Protein AF-0000000077368494 (afdb_homodimer)

Nearest PDB structures (foldseek):
  5ly0-assembly1_B  TM=9.159E-01  e=4.502E-10  Triticum turgidum
  5ly0-assembly1_B  TM=9.160E-01  e=2.252E-10  Triticum turgidum

Secondary structure (DSSP, 8-state):
----------------------------------S---S-TTTTHHHHSS--TT-TTTTTS-TT-HHHHHHHHHHH-HHHHHHHHHTS-HHHHHHHHHHHHHHHHHHHH-TTTHHHHHHHHHHHHHHHHHHHHHHHHHHHHHHHHHHHHHHHHHHHHHHHHHHHTT-/----------------------------------S---SSTTTTHHHHSS--TT-TTTTTS-TT-HHHHHHHHHHH-HHHHHHHHHTS-HHHHHHHHHHHHHHHHHHHH-TTTHHHHHHHHHHHHHHHHHHHHHHHHHHHHHHHHHHHHHHHHHHHHHHHHHHHTT-

InterPro domains:
  IPR004883 Lateral organ boundaries, LOB [PF03195] (40-137)
  IPR004883 Lateral organ boundaries, LOB [PS50891] (39-140)

Sequence (334 aa):
MEYADIDKTTRPLAVSCIPFSSSSPSSSMFSPPSTAFQGPCAACRFLRRRCNESCILAPYFPPNEPLKFINAHKVFGASNIVKALQELPQPKRVDAVSSMVYEANARIRDPVYGCAGTISQLHKQVNDLKAELAMAQAELFIMQCQQQQQNANASFFLDRYLVSDYCMEYADIDKTTRPLAVSCIPFSSSSPSSSMFSPPSTAFQGPCAACRFLRRRCNESCILAPYFPPNEPLKFINAHKVFGASNIVKALQELPQPKRVDAVSSMVYEANARIRDPVYGCAGTISQLHKQVNDLKAELAMAQAELFIMQCQQQQQNANASFFLDRYLVSDYC

Structure (mmCIF, N/CA/C/O backbone):
data_AF-0000000077368494-model_v1
#
loop_
_entity.id
_entity.type
_entity.pdbx_description
1 polymer 'Uncharacterized protein'
#
loop_
_atom_site.group_PDB
_atom_site.id
_atom_site.type_symbol
_atom_site.label_atom_id
_atom_site.label_alt_id
_atom_site.label_comp_id
_atom_site.label_asym_id
_atom_site.label_entity_id
_atom_site.label_seq_id
_atom_site.pdbx_PDB_ins_code
_atom_site.Cartn_x
_atom_site.Cartn_y
_atom_site.Cartn_z
_atom_site.occupancy
_atom_site.B_iso_or_equiv
_atom_site.auth_seq_id
_atom_site.auth_comp_id
_atom_site.auth_asym_id
_atom_site.auth_atom_id
_atom_site.pdbx_PDB_model_num
ATOM 1 N N . MET A 1 1 ? 1.99 -5.801 -33.781 1 22.28 1 MET A N 1
ATOM 2 C CA . MET A 1 1 ? 0.981 -5.09 -33 1 22.28 1 MET A CA 1
ATOM 3 C C . MET A 1 1 ? 0.731 -3.701 -33.562 1 22.28 1 MET A C 1
ATOM 5 O O . MET A 1 1 ? 1.463 -2.758 -33.25 1 22.28 1 MET A O 1
ATOM 9 N N . GLU A 1 2 ? 0.273 -3.645 -34.781 1 23.67 2 GLU A N 1
ATOM 10 C CA . GLU A 1 2 ? 0.07 -2.555 -35.719 1 23.67 2 GLU A CA 1
ATOM 11 C C . GLU A 1 2 ? -1.031 -1.609 -35.25 1 23.67 2 GLU A C 1
ATOM 13 O O . GLU A 1 2 ? -2.17 -2.033 -35.031 1 23.67 2 GLU A O 1
ATOM 18 N N . TYR A 1 3 ? -0.579 -0.572 -34.375 1 23.59 3 TYR A N 1
ATOM 19 C CA . TYR A 1 3 ? -1.13 0.636 -33.75 1 23.59 3 TYR A CA 1
ATOM 20 C C . TYR A 1 3 ? -1.821 1.502 -34.812 1 23.59 3 TYR A C 1
ATOM 22 O O . TYR A 1 3 ? -1.179 1.998 -35.75 1 23.59 3 TYR A O 1
ATOM 30 N N . ALA A 1 4 ? -3.027 0.999 -35.125 1 23.73 4 ALA A N 1
ATOM 31 C CA . ALA A 1 4 ? -3.877 1.672 -36.094 1 23.73 4 ALA A CA 1
ATOM 32 C C . ALA A 1 4 ? -3.896 3.18 -35.875 1 23.73 4 ALA A C 1
ATOM 34 O O . ALA A 1 4 ? -3.705 3.641 -34.719 1 23.73 4 ALA A O 1
ATOM 35 N N . ASP A 1 5 ? -3.896 4.121 -36.781 1 23.59 5 ASP A N 1
ATOM 36 C CA . ASP A 1 5 ? -3.746 5.5 -37.25 1 23.59 5 ASP A CA 1
ATOM 37 C C . ASP A 1 5 ? -4.988 6.324 -36.906 1 23.59 5 ASP A C 1
ATOM 39 O O . ASP A 1 5 ? -6 6.246 -37.625 1 23.59 5 ASP A O 1
ATOM 43 N N . ILE A 1 6 ? -5.523 6.289 -35.562 1 26.27 6 ILE A N 1
ATOM 44 C CA . ILE A 1 6 ? -6.781 6.965 -35.281 1 26.27 6 ILE A CA 1
ATOM 45 C C . ILE A 1 6 ? -6.727 8.406 -35.781 1 26.27 6 ILE A C 1
ATOM 47 O O . ILE A 1 6 ? -5.805 9.148 -35.438 1 26.27 6 ILE A O 1
ATOM 51 N N . ASP A 1 7 ? -7.312 8.656 -36.844 1 22.89 7 ASP A N 1
ATOM 52 C CA . ASP A 1 7 ? -7.449 9.867 -37.625 1 22.89 7 ASP A CA 1
ATOM 53 C C . ASP A 1 7 ? -7.926 11.039 -36.781 1 22.89 7 ASP A C 1
ATOM 55 O O . ASP A 1 7 ? -8.805 10.875 -35.938 1 22.89 7 ASP A O 1
ATOM 59 N N . LYS A 1 8 ? -7.223 12.156 -36.719 1 25.45 8 LYS A N 1
ATOM 60 C CA . LYS A 1 8 ? -6.945 13.43 -36.062 1 25.45 8 LYS A CA 1
ATOM 61 C C . LYS A 1 8 ? -8.109 14.398 -36.219 1 25.45 8 LYS A C 1
ATOM 63 O O . LYS A 1 8 ? -7.996 15.578 -35.875 1 25.45 8 LYS A O 1
ATOM 68 N N . THR A 1 9 ? -9.148 14.062 -37 1 26.62 9 THR A N 1
ATOM 69 C CA . THR A 1 9 ? -9.57 15.32 -37.625 1 26.62 9 THR A CA 1
ATOM 70 C C . THR A 1 9 ? -10.352 16.172 -36.625 1 26.62 9 THR A C 1
ATOM 72 O O . THR A 1 9 ? -11 17.156 -37 1 26.62 9 THR A O 1
ATOM 75 N N . THR A 1 10 ? -10.305 15.969 -35.312 1 23.81 10 THR A N 1
ATOM 76 C CA . THR A 1 10 ? -11.414 16.5 -34.531 1 23.81 10 THR A CA 1
ATOM 77 C C . THR A 1 10 ? -11.43 18.031 -34.562 1 23.81 10 THR A C 1
ATOM 79 O O . THR A 1 10 ? -10.406 18.672 -34.344 1 23.81 10 THR A O 1
ATOM 82 N N . ARG A 1 11 ? -12.5 18.641 -35.219 1 26.64 11 ARG A N 1
ATOM 83 C CA . ARG A 1 11 ? -12.891 20.016 -35.5 1 26.64 11 ARG A CA 1
ATOM 84 C C . ARG A 1 11 ? -12.789 20.891 -34.25 1 26.64 11 ARG A C 1
ATOM 86 O O . ARG A 1 11 ? -13.086 20.438 -33.156 1 26.64 11 ARG A O 1
ATOM 93 N N . PRO A 1 12 ? -12.195 22.094 -34.312 1 27.81 12 PRO A N 1
ATOM 94 C CA . PRO A 1 12 ? -11.742 23.109 -33.344 1 27.81 12 PRO A CA 1
ATOM 95 C C . PRO A 1 12 ? -12.898 23.828 -32.656 1 27.81 12 PRO A C 1
ATOM 97 O O . PRO A 1 12 ? -13.703 24.484 -33.312 1 27.81 12 PRO A O 1
ATOM 100 N N . LEU A 1 13 ? -13.734 23.094 -31.844 1 24.06 13 LEU A N 1
ATOM 101 C CA . LEU A 1 13 ? -14.914 23.75 -31.297 1 24.06 13 LEU A CA 1
ATOM 102 C C . LEU A 1 13 ? -14.531 25.062 -30.609 1 24.06 13 LEU A C 1
ATOM 104 O O . LEU A 1 13 ? -13.633 25.078 -29.766 1 24.06 13 LEU A O 1
ATOM 108 N N . ALA A 1 14 ? -14.734 26.141 -31.234 1 26.67 14 ALA A N 1
ATOM 109 C CA . ALA A 1 14 ? -14.5 27.547 -30.906 1 26.67 14 ALA A CA 1
ATOM 110 C C . ALA A 1 14 ? -15.188 27.922 -29.594 1 26.67 14 ALA A C 1
ATOM 112 O O . ALA A 1 14 ? -16.422 28 -29.531 1 26.67 14 ALA A O 1
ATOM 113 N N . VAL A 1 15 ? -14.938 27.234 -28.516 1 24.81 15 VAL A N 1
ATOM 114 C CA . VAL A 1 15 ? -15.719 27.578 -27.328 1 24.81 15 VAL A CA 1
ATOM 115 C C . VAL A 1 15 ? -15.5 29.047 -26.969 1 24.81 15 VAL A C 1
ATOM 117 O O . VAL A 1 15 ? -14.367 29.484 -26.781 1 24.81 15 VAL A O 1
ATOM 120 N N . SER A 1 16 ? -16.344 29.844 -27.516 1 23.77 16 SER A N 1
ATOM 121 C CA . SER A 1 16 ? -16.391 31.281 -27.25 1 23.77 16 SER A CA 1
ATOM 122 C C . SER A 1 16 ? -16.344 31.547 -25.75 1 23.77 16 SER A C 1
ATOM 124 O O . SER A 1 16 ? -17.172 31.047 -24.984 1 23.77 16 SER A O 1
ATOM 126 N N . CYS A 1 17 ? -15.172 31.609 -25.234 1 23.41 17 CYS A N 1
ATOM 127 C CA . CYS A 1 17 ? -14.867 31.844 -23.828 1 23.41 17 CYS A CA 1
ATOM 128 C C . CYS A 1 17 ? -15.484 33.156 -23.344 1 23.41 17 CYS A C 1
ATOM 130 O O . CYS A 1 17 ? -15.172 34.219 -23.875 1 23.41 17 CYS A O 1
ATOM 132 N N . ILE A 1 18 ? -16.797 33.062 -23.016 1 23.81 18 ILE A N 1
ATOM 133 C CA . ILE A 1 18 ? -17.547 34.219 -22.531 1 23.81 18 ILE A CA 1
ATOM 134 C C . ILE A 1 18 ? -16.75 34.938 -21.453 1 23.81 18 ILE A C 1
ATOM 136 O O . ILE A 1 18 ? -16.109 34.312 -20.609 1 23.81 18 ILE A O 1
ATOM 140 N N . PRO A 1 19 ? -16.484 36.188 -21.609 1 25.58 19 PRO A N 1
ATOM 141 C CA . PRO A 1 19 ? -15.695 37.062 -20.734 1 25.58 19 PRO A CA 1
ATOM 142 C C . PRO A 1 19 ? -16.234 37.125 -19.312 1 25.58 19 PRO A C 1
ATOM 144 O O . PRO A 1 19 ? -17.391 37.469 -19.094 1 25.58 19 PRO A O 1
ATOM 147 N N . PHE A 1 20 ? -16.016 36.125 -18.484 1 22.09 20 PHE A N 1
ATOM 148 C CA . PHE A 1 20 ? -16.578 36.156 -17.141 1 22.09 20 PHE A CA 1
ATOM 149 C C . PHE A 1 20 ? -16.109 37.406 -16.406 1 22.09 20 PHE A C 1
ATOM 151 O O . PHE A 1 20 ? -14.906 37.688 -16.328 1 22.09 20 PHE A O 1
ATOM 158 N N . SER A 1 21 ? -16.828 38.469 -16.562 1 22.94 21 SER A N 1
ATOM 159 C CA . SER A 1 21 ? -16.672 39.719 -15.805 1 22.94 21 SER A CA 1
ATOM 160 C C . SER A 1 21 ? -16.422 39.406 -14.328 1 22.94 21 SER A C 1
ATOM 162 O O . SER A 1 21 ? -17.125 38.594 -13.727 1 22.94 21 SER A O 1
ATOM 164 N N . SER A 1 22 ? -15.188 39.656 -13.906 1 24.14 22 SER A N 1
ATOM 165 C CA . SER A 1 22 ? -14.469 39.469 -12.648 1 24.14 22 SER A CA 1
ATOM 166 C C . SER A 1 22 ? -15.117 40.281 -11.523 1 24.14 22 SER A C 1
ATOM 168 O O . SER A 1 22 ? -14.844 41.469 -11.375 1 24.14 22 SER A O 1
ATOM 170 N N . SER A 1 23 ? -16.438 40.188 -11.367 1 23.98 23 SER A N 1
ATOM 171 C CA . SER A 1 23 ? -16.875 41.125 -10.328 1 23.98 23 SER A CA 1
ATOM 172 C C . SER A 1 23 ? -16.125 40.875 -9.016 1 23.98 23 SER A C 1
ATOM 174 O O . SER A 1 23 ? -15.578 39.781 -8.805 1 23.98 23 SER A O 1
ATOM 176 N N . SER A 1 24 ? -16 41.969 -8.117 1 26.44 24 SER A N 1
ATOM 177 C CA . SER A 1 24 ? -15.312 42.469 -6.934 1 26.44 24 SER A CA 1
ATOM 178 C C . SER A 1 24 ? -15.641 41.656 -5.703 1 26.44 24 SER A C 1
ATOM 180 O O . SER A 1 24 ? -16.781 41.594 -5.258 1 26.44 24 SER A O 1
ATOM 182 N N . PRO A 1 25 ? -15.18 40.406 -5.598 1 25.67 25 PRO A N 1
ATOM 183 C CA . PRO A 1 25 ? -15.758 39.75 -4.414 1 25.67 25 PRO A CA 1
ATOM 184 C C . PRO A 1 25 ? -15.484 40.531 -3.129 1 25.67 25 PRO A C 1
ATOM 186 O O . PRO A 1 25 ? -14.398 41.094 -2.949 1 25.67 25 PRO A O 1
ATOM 189 N N . SER A 1 26 ? -16.438 41.188 -2.484 1 25.2 26 SER A N 1
ATOM 190 C CA . SER A 1 26 ? -16.531 41.938 -1.233 1 25.2 26 SER A CA 1
ATOM 191 C C . SER A 1 26 ? -15.859 41.188 -0.089 1 25.2 26 SER A C 1
ATOM 193 O O . SER A 1 26 ? -15.781 39.938 -0.104 1 25.2 26 SER A O 1
ATOM 195 N N . SER A 1 27 ? -15.109 41.938 0.857 1 26.16 27 SER A N 1
ATOM 196 C CA . SER A 1 27 ? -14.227 41.875 2.016 1 26.16 27 SER A CA 1
ATOM 197 C C . SER A 1 27 ? -14.891 41.156 3.188 1 26.16 27 SER A C 1
ATOM 199 O O . SER A 1 27 ? -14.789 41.594 4.332 1 26.16 27 SER A O 1
ATOM 201 N N . SER A 1 28 ? -15.984 40.469 3.123 1 28.08 28 SER A N 1
ATOM 202 C CA . SER A 1 28 ? -16.656 40.438 4.414 1 28.08 28 SER A CA 1
ATOM 203 C C . SER A 1 28 ? -15.703 40.031 5.535 1 28.08 28 SER A C 1
ATOM 205 O O . SER A 1 28 ? -14.766 39.281 5.328 1 28.08 28 SER A O 1
ATOM 207 N N . MET A 1 29 ? -15.703 40.812 6.633 1 28.31 2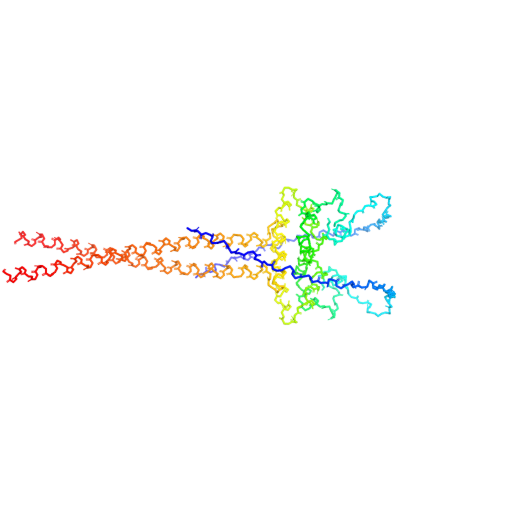9 MET A N 1
ATOM 208 C CA . MET A 1 29 ? -15.25 40.938 8.016 1 28.31 29 MET A CA 1
ATOM 209 C C . MET A 1 29 ? -15.344 39.594 8.719 1 28.31 29 MET A C 1
ATOM 211 O O . MET A 1 29 ? -16.438 39.031 8.867 1 28.31 29 MET A O 1
ATOM 215 N N . PHE A 1 30 ? -14.438 38.719 8.484 1 31.11 30 PHE A N 1
ATOM 216 C CA . PHE A 1 30 ? -14.312 37.531 9.305 1 31.11 30 PHE A CA 1
ATOM 217 C C . PHE A 1 30 ? -14.328 37.875 10.789 1 31.11 30 PHE A C 1
ATOM 219 O O . PHE A 1 30 ? -13.32 38.344 11.328 1 31.11 30 PHE A O 1
ATOM 226 N N . SER A 1 31 ? -15.438 38.719 11.219 1 31.55 31 SER A N 1
ATOM 227 C CA . SER A 1 31 ? -15.414 39.125 12.617 1 31.55 31 SER A CA 1
ATOM 228 C C . SER A 1 31 ? -14.992 37.969 13.523 1 31.55 31 SER A C 1
ATOM 230 O O . SER A 1 31 ? -15.055 36.812 13.133 1 31.55 31 SER A O 1
ATOM 232 N N . PRO A 1 32 ? -15.297 38.312 15.023 1 33.03 32 PRO A N 1
ATOM 233 C CA . PRO A 1 32 ? -14.781 37.875 16.312 1 33.03 32 PRO A CA 1
ATOM 234 C C . PRO A 1 32 ? -15.078 36.375 16.594 1 33.03 32 PRO A C 1
ATOM 236 O O . PRO A 1 32 ? -16.109 35.875 16.156 1 33.03 32 PRO A O 1
ATOM 239 N N . PRO A 1 33 ? -14.195 35.562 16.875 1 36.81 33 PRO A N 1
ATOM 240 C CA . PRO A 1 33 ? -14.484 34.312 17.578 1 36.81 33 PRO A CA 1
ATOM 241 C C . PRO A 1 33 ? -15.445 34.5 18.75 1 36.81 33 PRO A C 1
ATOM 243 O O . PRO A 1 33 ? -15.016 34.875 19.844 1 36.81 33 PRO A O 1
ATOM 246 N N . SER A 1 34 ? -16.516 35.188 18.703 1 34.22 34 SER A N 1
ATOM 247 C CA . SER A 1 34 ? -17.188 35.562 19.953 1 34.22 34 SER A CA 1
ATOM 248 C C . SER A 1 34 ? -17.156 34.438 20.953 1 34.22 34 SER A C 1
ATOM 250 O O . SER A 1 34 ? -16.359 34.438 21.906 1 34.22 34 SER A O 1
ATOM 252 N N . THR A 1 35 ? -18.469 34.125 21.641 1 35.12 35 THR A N 1
ATOM 253 C CA . THR A 1 35 ? -18.844 33.719 23 1 35.12 35 THR A CA 1
ATOM 254 C C . THR A 1 35 ? -18.297 32.344 23.312 1 35.12 35 THR A C 1
ATOM 256 O O . THR A 1 35 ? -18.328 31.891 24.469 1 35.12 35 THR A O 1
ATOM 259 N N . ALA A 1 36 ? -18.703 31.328 22.656 1 40.66 36 ALA A N 1
ATOM 260 C CA . ALA A 1 36 ? -19.312 30.031 22.906 1 40.66 36 ALA A CA 1
ATOM 261 C C . ALA A 1 36 ? -18.312 29.047 23.5 1 40.66 36 ALA A C 1
ATOM 263 O O . ALA A 1 36 ? -18.375 28.719 24.688 1 40.66 36 ALA A O 1
ATOM 264 N N . PHE A 1 37 ? -17.938 27.797 22.875 1 43.44 37 PHE A N 1
ATOM 265 C CA . PHE A 1 37 ? -17.594 26.547 23.547 1 43.44 37 PHE A CA 1
ATOM 266 C C . PHE A 1 37 ? -16.219 26.609 24.172 1 43.44 37 PHE A C 1
ATOM 268 O O . PHE A 1 37 ? -15.219 26.781 23.469 1 43.44 37 PHE A O 1
ATOM 275 N N . GLN A 1 38 ? -15.773 26.891 25.516 1 50.94 38 GLN A N 1
ATOM 276 C CA . GLN A 1 38 ? -14.727 27.125 26.5 1 50.94 38 GLN A CA 1
ATOM 277 C C . GLN A 1 38 ? -13.922 25.844 26.766 1 50.94 38 GLN A C 1
ATOM 279 O O . GLN A 1 38 ? -13.086 25.812 27.656 1 50.94 38 GLN A O 1
ATOM 284 N N . GLY A 1 39 ? -14.055 24.562 26.281 1 49.75 39 GLY A N 1
ATOM 285 C CA . GLY A 1 39 ? -13.562 23.234 26.625 1 49.75 39 GLY A CA 1
ATOM 286 C C . GLY A 1 39 ? -12.336 22.828 25.812 1 49.75 39 GLY A C 1
ATOM 287 O O . GLY A 1 39 ? -11.844 23.609 25 1 49.75 39 GLY A O 1
ATOM 288 N N . PRO A 1 40 ? -11.953 21.297 25.438 1 49.84 40 PRO A N 1
ATOM 289 C CA . PRO A 1 40 ? -10.789 20.5 25.047 1 49.84 40 PRO A CA 1
ATOM 290 C C . PRO A 1 40 ? -10.148 21 23.75 1 49.84 40 PRO A C 1
ATOM 292 O O . PRO A 1 40 ? -8.938 20.859 23.562 1 49.84 40 PRO A O 1
ATOM 295 N N . CYS A 1 41 ? -9.953 21.297 22.703 1 55.81 41 CYS A N 1
ATOM 296 C CA . CYS A 1 41 ? -9.266 20.844 21.5 1 55.81 41 CYS A CA 1
ATOM 297 C C . CYS A 1 41 ? -7.801 21.25 21.531 1 55.81 41 CYS A C 1
ATOM 299 O O . CYS A 1 41 ? -7.211 21.531 20.484 1 55.81 41 CYS A O 1
ATOM 301 N N . ALA A 1 42 ? -6.461 21.281 21.766 1 55.5 42 ALA A N 1
ATOM 302 C CA . ALA A 1 42 ? -5.465 21.422 20.703 1 55.5 42 ALA A CA 1
ATOM 303 C C . ALA A 1 42 ? -4.848 20.078 20.344 1 55.5 42 ALA A C 1
ATOM 305 O O . ALA A 1 42 ? -4.121 19.484 21.141 1 55.5 42 ALA A O 1
ATOM 306 N N . ALA A 1 43 ? -4.887 19.125 19.688 1 61.38 43 ALA A N 1
ATOM 307 C CA . ALA A 1 43 ? -5.141 17.734 19.312 1 61.38 43 ALA A CA 1
ATOM 308 C C . ALA A 1 43 ? -5.488 16.891 20.531 1 61.38 43 ALA A C 1
ATOM 310 O O . ALA A 1 43 ? -6.438 16.109 20.5 1 61.38 43 ALA A O 1
ATOM 311 N N . CYS A 1 44 ? -6.805 17 20.828 1 59.47 44 CYS A N 1
ATOM 312 C CA . CYS A 1 44 ? -7.809 16.891 21.875 1 59.47 44 CYS A CA 1
ATOM 313 C C . CYS A 1 44 ? -7.27 17.406 23.203 1 59.47 44 CYS A C 1
ATOM 315 O O . CYS A 1 44 ? -6.133 17.094 23.578 1 59.47 44 CYS A O 1
ATOM 317 N N . ARG A 1 45 ? -6.504 18.391 23.828 1 47.19 45 ARG A N 1
ATOM 318 C CA . ARG A 1 45 ? -5.883 18.688 25.125 1 47.19 45 ARG A CA 1
ATOM 319 C C . ARG A 1 45 ? -4.707 17.75 25.391 1 47.19 45 ARG A C 1
ATOM 321 O O . ARG A 1 45 ? -4.895 16.625 25.859 1 47.19 45 ARG A O 1
ATOM 328 N N . PHE A 1 46 ? -3.688 17.469 24.656 1 55.66 46 PHE A N 1
ATOM 329 C CA . PHE A 1 46 ? -2.564 17.406 23.719 1 55.66 46 PHE A CA 1
ATOM 330 C C . PHE A 1 46 ? -2.213 15.969 23.391 1 55.66 46 PHE A C 1
ATOM 332 O O . PHE A 1 46 ? -1.396 15.711 22.5 1 55.66 46 PHE A O 1
ATOM 339 N N . LEU A 1 47 ? -2.861 15.062 23.219 1 63.69 47 LEU A N 1
ATOM 340 C CA . LEU A 1 47 ? -2.867 13.969 22.266 1 63.69 47 LEU A CA 1
ATOM 341 C C . LEU A 1 47 ? -3.826 12.867 22.703 1 63.69 47 LEU A C 1
ATOM 343 O O . LEU A 1 47 ? -3.908 11.82 22.047 1 63.69 47 LEU A O 1
ATOM 347 N N . ARG A 1 48 ? -5.578 13.32 23.172 1 59.75 48 ARG A N 1
ATOM 348 C CA . ARG A 1 48 ? -6.91 12.719 23.125 1 59.75 48 ARG A CA 1
ATOM 349 C C . ARG A 1 48 ? -7.555 12.711 24.516 1 59.75 48 ARG A C 1
ATOM 351 O O . ARG A 1 48 ? -8.453 11.906 24.781 1 59.75 48 ARG A O 1
ATOM 358 N N . ARG A 1 49 ? -6.102 13.547 26.016 1 60.28 49 ARG A N 1
ATOM 359 C CA . ARG A 1 49 ? -6.766 13.117 27.234 1 60.28 49 ARG A CA 1
ATOM 360 C C . ARG A 1 49 ? -7.562 14.258 27.859 1 60.28 49 ARG A C 1
ATOM 362 O O . ARG A 1 49 ? -7.418 14.539 29.062 1 60.28 49 ARG A O 1
ATOM 369 N N . ARG A 1 50 ? -8.109 15.703 26.984 1 61.09 50 ARG A N 1
ATOM 370 C CA . ARG A 1 50 ? -9.281 16.375 27.547 1 61.09 50 ARG A CA 1
ATOM 371 C C . ARG A 1 50 ? -10.219 16.844 26.438 1 61.09 50 ARG A C 1
ATOM 373 O O . ARG A 1 50 ? -10.516 18.031 26.344 1 61.09 50 ARG A O 1
ATOM 380 N N . CYS A 1 51 ? -10.727 15.406 25.516 1 69.62 51 CYS A N 1
ATOM 381 C CA . CYS A 1 51 ? -11.562 15.523 24.328 1 69.62 51 CYS A CA 1
ATOM 382 C C . CYS A 1 51 ? -13.008 15.828 24.719 1 69.62 51 CYS A C 1
ATOM 384 O O . CYS A 1 51 ? -13.516 15.305 25.703 1 69.62 51 CYS A O 1
ATOM 386 N N . ASN A 1 52 ? -13.57 16.719 23.969 1 72.62 52 ASN A N 1
ATOM 387 C CA . ASN A 1 52 ? -14.992 16.938 24.203 1 72.62 52 ASN A CA 1
ATOM 388 C C . ASN A 1 52 ? -15.859 16.078 23.297 1 72.62 52 ASN A C 1
ATOM 390 O O . ASN A 1 52 ? -15.383 15.547 22.297 1 72.62 52 ASN A O 1
ATOM 394 N N . GLU A 1 53 ? -17.062 15.906 23.766 1 72.25 53 GLU A N 1
ATOM 395 C CA . GLU A 1 53 ? -18 15.008 23.094 1 72.25 53 GLU A CA 1
ATOM 396 C C . GLU A 1 53 ? -18.344 15.516 21.688 1 72.25 53 GLU A C 1
ATOM 398 O O . GLU A 1 53 ? -18.797 14.75 20.844 1 72.25 53 GLU A O 1
ATOM 403 N N . SER A 1 54 ? -17.906 16.609 21.375 1 80.81 54 SER A N 1
ATOM 404 C CA . SER A 1 54 ? -18.297 17.156 20.078 1 80.81 54 SER A CA 1
ATOM 405 C C . SER A 1 54 ? -17.188 17.031 19.047 1 80.81 54 SER A C 1
ATOM 407 O O . SER A 1 54 ? -17.391 17.328 17.875 1 80.81 54 SER A O 1
ATOM 409 N N . CYS A 1 55 ? -16.172 16.359 19.438 1 86.62 55 CYS A N 1
ATOM 410 C CA . CYS A 1 55 ? -15.016 16.25 18.562 1 86.62 55 CYS A CA 1
ATOM 411 C C . CYS A 1 55 ? -15.211 15.141 17.531 1 86.62 55 CYS A C 1
ATOM 413 O O . CYS A 1 55 ? -15.469 13.992 17.891 1 86.62 55 CYS A O 1
ATOM 415 N N . ILE A 1 56 ? -15.125 15.484 16.219 1 89.88 56 ILE A N 1
ATOM 416 C CA . ILE A 1 56 ? -15.352 14.523 15.133 1 89.88 56 ILE A CA 1
ATOM 417 C C . ILE A 1 56 ? -14.352 13.375 15.25 1 89.88 56 ILE A C 1
ATOM 419 O O . ILE A 1 56 ? -14.578 12.289 14.703 1 89.88 56 ILE A O 1
ATOM 423 N N . LEU A 1 57 ? -13.281 13.617 15.945 1 91.88 57 LEU A N 1
ATOM 424 C CA . LEU A 1 57 ? -12.219 12.625 16.078 1 91.88 57 LEU A CA 1
ATOM 425 C C . LEU A 1 57 ? -12.5 11.68 17.25 1 91.88 57 LEU A C 1
ATOM 427 O O . LEU A 1 57 ? -11.969 10.57 17.297 1 91.88 57 LEU A O 1
ATOM 431 N N . ALA A 1 58 ? -13.312 12.086 18.203 1 88.38 58 ALA A N 1
ATOM 432 C CA . ALA A 1 58 ? -13.492 11.422 19.484 1 88.38 58 ALA A CA 1
ATOM 433 C C . ALA A 1 58 ? -13.93 9.977 19.312 1 88.38 58 ALA A C 1
ATOM 435 O O . ALA A 1 58 ? -13.391 9.07 19.953 1 88.38 58 ALA A O 1
ATOM 436 N N . PRO A 1 59 ? -14.836 9.633 18.375 1 90 59 PRO A N 1
ATOM 437 C CA . PRO A 1 59 ? -15.297 8.25 18.234 1 90 59 PRO A CA 1
ATOM 438 C C . PRO A 1 59 ? -14.219 7.32 17.672 1 90 59 PRO A C 1
ATOM 440 O O . PRO A 1 59 ? -14.297 6.102 17.844 1 90 59 PRO A O 1
ATOM 443 N N . TYR A 1 60 ? -13.227 7.953 17.047 1 93 60 TYR A N 1
ATOM 444 C CA . TYR A 1 60 ? -12.305 7.125 16.266 1 93 60 TYR A CA 1
ATOM 445 C C . TYR A 1 60 ? -10.945 7.043 16.938 1 93 60 TYR A C 1
ATOM 447 O O . TYR A 1 60 ? -10.133 6.172 16.609 1 93 60 TYR A O 1
ATOM 455 N N . PHE A 1 61 ? -10.719 7.898 17.875 1 92.44 61 PHE A N 1
ATOM 456 C CA . PHE A 1 61 ? -9.445 7.969 18.594 1 92.44 61 PHE A CA 1
ATOM 457 C C . PHE A 1 61 ? -9.672 8.016 20.094 1 92.44 61 PHE A C 1
ATOM 459 O O . PHE A 1 61 ? -9.516 9.062 20.719 1 92.44 61 PHE A O 1
ATOM 466 N N . PRO A 1 62 ? -9.898 6.867 20.594 1 86.88 62 PRO A N 1
ATOM 467 C CA . PRO A 1 62 ? -10.156 6.828 22.031 1 86.88 62 PRO A CA 1
ATOM 468 C C . PRO A 1 62 ? -8.906 7.117 22.859 1 86.88 62 PRO A C 1
ATOM 470 O O . PRO A 1 62 ? -7.797 6.781 22.453 1 86.88 62 PRO A O 1
ATOM 473 N N . PRO A 1 63 ? -9.055 7.613 24.125 1 83.62 63 PRO A N 1
ATOM 474 C CA . PRO A 1 63 ? -7.922 7.992 24.969 1 83.62 63 PRO A CA 1
ATOM 475 C C . PRO A 1 63 ? -7.105 6.789 25.438 1 83.62 63 PRO A C 1
ATOM 477 O O . PRO A 1 63 ? -5.93 6.934 25.781 1 83.62 63 PRO A O 1
ATOM 480 N N . ASN A 1 64 ? -7.742 5.609 25.406 1 85.06 64 ASN A N 1
ATOM 481 C CA . ASN A 1 64 ? -7.027 4.422 25.859 1 85.06 64 ASN A CA 1
ATOM 482 C C . ASN A 1 64 ? -6.102 3.879 24.766 1 85.06 64 ASN A C 1
ATOM 484 O O . ASN A 1 64 ? -5.32 2.961 25.016 1 85.06 64 ASN A O 1
ATOM 488 N N . GLU A 1 65 ? -6.156 4.422 23.578 1 89 65 GLU A N 1
ATOM 489 C CA . GLU A 1 65 ? -5.242 4.09 22.484 1 89 65 GLU A CA 1
ATOM 490 C C . GLU A 1 65 ? -4.523 5.336 21.969 1 89 65 GLU A C 1
ATOM 492 O O . GLU A 1 65 ? -4.68 5.711 20.812 1 89 65 GLU A O 1
ATOM 497 N N . PRO A 1 66 ? -3.691 5.879 22.781 1 88.5 66 PRO A N 1
ATOM 498 C CA . PRO A 1 66 ? -3.115 7.18 22.422 1 88.5 66 PRO A CA 1
ATOM 499 C C . PRO A 1 66 ? -2.217 7.117 21.188 1 88.5 66 PRO A C 1
ATOM 501 O O . PRO A 1 66 ? -2.131 8.086 20.438 1 88.5 66 PRO A O 1
ATOM 504 N N . LEU A 1 67 ? -1.565 5.926 20.922 1 92.31 67 LEU A N 1
ATOM 505 C CA . LEU A 1 67 ? -0.628 5.805 19.812 1 92.31 67 LEU A CA 1
ATOM 506 C C . LEU A 1 67 ? -1.355 5.891 18.484 1 92.31 67 LEU A C 1
ATOM 508 O O . LEU A 1 67 ? -0.785 6.344 17.484 1 92.31 67 LEU A O 1
ATOM 512 N N . LYS A 1 68 ? -2.59 5.508 18.578 1 94.25 68 LYS A N 1
ATOM 513 C CA . LYS A 1 68 ? -3.4 5.543 17.359 1 94.25 68 LYS A CA 1
ATOM 514 C C . LYS A 1 68 ? -3.502 6.961 16.797 1 94.25 68 LYS A C 1
ATOM 516 O O . LYS A 1 68 ? -3.244 7.191 15.617 1 94.25 68 LYS A O 1
ATOM 521 N N . PHE A 1 69 ? -3.799 7.883 17.641 1 92.75 69 PHE A N 1
ATOM 522 C CA . PHE A 1 69 ? -3.941 9.266 17.203 1 92.75 69 PHE A CA 1
ATOM 523 C C . PHE A 1 69 ? -2.576 9.914 17 1 92.75 69 PHE A C 1
ATOM 525 O O . PHE A 1 69 ? -2.387 10.695 16.062 1 92.75 69 PHE A O 1
ATOM 532 N N . ILE A 1 70 ? -1.625 9.57 17.844 1 94.38 70 ILE A N 1
ATOM 533 C CA . ILE A 1 70 ? -0.3 10.18 17.781 1 94.38 70 ILE A CA 1
ATOM 534 C C . ILE A 1 70 ? 0.332 9.875 16.422 1 94.38 70 ILE A C 1
ATOM 536 O O . ILE A 1 70 ? 0.859 10.781 15.766 1 94.38 70 ILE A O 1
ATOM 540 N N . ASN A 1 71 ? 0.197 8.672 16.016 1 96.12 71 ASN A N 1
ATOM 541 C CA . ASN A 1 71 ? 0.803 8.266 14.758 1 96.12 71 ASN A CA 1
ATOM 542 C C . ASN A 1 71 ? 0.089 8.898 13.562 1 96.12 71 ASN A C 1
ATOM 544 O O . ASN A 1 71 ? 0.734 9.391 12.641 1 96.12 71 ASN A O 1
ATOM 548 N N . ALA A 1 72 ? -1.223 8.859 13.602 1 96.94 72 ALA A N 1
ATOM 549 C CA . ALA A 1 72 ? -1.997 9.453 12.516 1 96.94 72 ALA A CA 1
ATOM 550 C C . ALA A 1 72 ? -1.734 10.953 12.414 1 96.94 72 ALA A C 1
ATOM 552 O O . ALA A 1 72 ? -1.597 11.5 11.32 1 96.94 72 ALA A O 1
ATOM 553 N N . HIS A 1 73 ? -1.632 11.578 13.547 1 95.06 73 HIS A N 1
ATOM 554 C CA . HIS A 1 73 ? -1.367 13.016 13.609 1 95.06 73 HIS A CA 1
ATOM 555 C C . HIS A 1 73 ? 0.016 13.344 13.062 1 95.06 73 HIS A C 1
ATOM 557 O O . HIS A 1 73 ? 0.19 14.352 12.367 1 95.06 73 HIS A O 1
ATOM 563 N N . LYS A 1 74 ? 0.986 12.508 13.398 1 95.31 74 LYS A N 1
ATOM 564 C CA . LYS A 1 74 ? 2.357 12.727 12.953 1 95.31 74 LYS A CA 1
ATOM 565 C C . LYS A 1 74 ? 2.449 12.703 11.43 1 95.31 74 LYS A C 1
ATOM 567 O O . LYS A 1 74 ? 3.213 13.477 10.836 1 95.31 74 LYS A O 1
ATOM 572 N N . VAL A 1 75 ? 1.637 11.906 10.836 1 98 75 VAL A N 1
ATOM 573 C CA . VAL A 1 75 ? 1.784 11.664 9.406 1 98 75 VAL A CA 1
ATOM 574 C C . VAL A 1 75 ? 0.841 12.578 8.625 1 98 75 VAL A C 1
ATOM 576 O O . VAL A 1 75 ? 1.25 13.219 7.652 1 98 75 VAL A O 1
ATOM 579 N N . PHE A 1 76 ? -0.39 12.734 9.125 1 97.44 76 PHE A N 1
ATOM 580 C CA . PHE A 1 76 ? -1.404 13.406 8.32 1 97.44 76 PHE A CA 1
ATOM 581 C C . PHE A 1 76 ? -1.731 14.781 8.891 1 97.44 76 PHE A C 1
ATOM 583 O O . PHE A 1 76 ? -2.178 15.672 8.164 1 97.44 76 PHE A O 1
ATOM 590 N N . GLY A 1 77 ? -1.549 14.93 10.172 1 94.25 77 GLY A N 1
ATOM 591 C CA . GLY A 1 77 ? -2.018 16.141 10.836 1 94.25 77 GLY A CA 1
ATOM 592 C C . GLY A 1 77 ? -3.488 16.078 11.203 1 94.25 77 GLY A C 1
ATOM 593 O O . GLY A 1 77 ? -4.301 15.523 10.461 1 94.25 77 GLY A O 1
ATOM 594 N N . ALA A 1 78 ? -3.812 16.625 12.32 1 91.38 78 ALA A N 1
ATOM 595 C CA . ALA A 1 78 ? -5.18 16.609 12.836 1 91.38 78 ALA A CA 1
ATOM 596 C C . ALA A 1 78 ? -6.133 17.328 11.883 1 91.38 78 ALA A C 1
ATOM 598 O O . ALA A 1 78 ? -7.234 16.844 11.617 1 91.38 78 ALA A O 1
ATOM 599 N N . SER A 1 79 ? -5.672 18.438 11.312 1 90.88 79 SER A N 1
ATOM 600 C CA . SER A 1 79 ? -6.527 19.234 10.438 1 90.88 79 SER A CA 1
ATOM 601 C C . SER A 1 79 ? -6.895 18.469 9.172 1 90.88 79 SER A C 1
ATOM 603 O O . SER A 1 79 ? -8.047 18.484 8.734 1 90.88 79 SER A O 1
ATOM 605 N N . ASN A 1 80 ? -5.914 17.859 8.625 1 94.75 80 ASN A N 1
ATOM 606 C CA . ASN A 1 80 ? -6.152 17.125 7.391 1 94.75 80 ASN A CA 1
ATOM 607 C C . ASN A 1 80 ? -7.051 15.906 7.625 1 94.75 80 ASN A C 1
ATOM 609 O O . ASN A 1 80 ? -7.871 15.562 6.773 1 94.75 80 ASN A O 1
ATOM 613 N N . ILE A 1 81 ? -6.902 15.258 8.781 1 96.19 81 ILE A N 1
ATOM 614 C CA . ILE A 1 81 ? -7.762 14.125 9.125 1 96.19 81 ILE A CA 1
ATOM 615 C C . ILE A 1 81 ? -9.203 14.602 9.266 1 96.19 81 ILE A C 1
ATOM 617 O O . ILE A 1 81 ? -10.125 13.977 8.727 1 96.19 81 ILE A O 1
ATOM 621 N N . VAL A 1 82 ? -9.375 15.68 9.953 1 94.25 82 VAL A N 1
ATOM 622 C CA . VAL A 1 82 ? -10.711 16.234 10.164 1 94.25 82 VAL A CA 1
ATOM 623 C C . VAL A 1 82 ? -11.352 16.578 8.828 1 94.25 82 VAL A C 1
ATOM 625 O O . VAL A 1 82 ? -12.508 16.234 8.578 1 94.25 82 VAL A O 1
ATOM 628 N N . LYS A 1 83 ? -10.594 17.234 8.023 1 95.19 83 LYS A N 1
ATOM 629 C CA . LYS A 1 83 ? -11.094 17.594 6.699 1 95.19 83 LYS A CA 1
ATOM 630 C C . LYS A 1 83 ? -11.492 16.359 5.906 1 95.19 83 LYS A C 1
ATOM 632 O O . LYS A 1 83 ? -12.547 16.344 5.262 1 95.19 83 LYS A O 1
ATOM 637 N N . ALA A 1 84 ? -10.656 15.32 5.938 1 96.88 84 ALA A N 1
ATOM 638 C CA . ALA A 1 84 ? -10.93 14.078 5.219 1 96.88 84 ALA A CA 1
ATOM 639 C C . ALA A 1 84 ? -12.227 13.43 5.715 1 96.88 84 ALA A C 1
ATOM 641 O O . ALA A 1 84 ? -13.023 12.938 4.918 1 96.88 84 ALA A O 1
ATOM 642 N N . LEU A 1 85 ? -12.406 13.461 7.008 1 96.62 85 LEU A N 1
ATOM 643 C CA . LEU A 1 85 ? -13.578 12.82 7.598 1 96.62 85 LEU A CA 1
ATOM 644 C C . LEU A 1 85 ? -14.844 13.609 7.289 1 96.62 85 LEU A C 1
ATOM 646 O O . LEU A 1 85 ? -15.906 13.023 7.086 1 96.62 85 LEU A O 1
ATOM 650 N N . GLN A 1 86 ? -14.672 14.898 7.238 1 95.75 86 GLN A N 1
ATOM 651 C CA . GLN A 1 86 ? -15.828 15.75 6.977 1 95.75 86 GLN A CA 1
ATOM 652 C C . GLN A 1 86 ? -16.344 15.555 5.555 1 95.75 86 GLN A C 1
ATOM 654 O O . GLN A 1 86 ? -17.531 15.773 5.289 1 95.75 86 GLN A O 1
ATOM 659 N N . GLU A 1 87 ? -15.469 15.117 4.715 1 96.44 87 GLU A N 1
ATOM 660 C CA . GLU A 1 87 ? -15.836 14.938 3.312 1 96.44 87 GLU A CA 1
ATOM 661 C C . GLU A 1 87 ? -16.469 13.57 3.076 1 96.44 87 GLU A C 1
ATOM 663 O O . GLU A 1 87 ? -17 13.305 2.002 1 96.44 87 GLU A O 1
ATOM 668 N N . LEU A 1 88 ? -16.5 12.758 4.09 1 97.44 88 LEU A N 1
ATOM 669 C CA . LEU A 1 88 ? -16.969 11.391 3.936 1 97.44 88 LEU A CA 1
ATOM 670 C C . LEU A 1 88 ? -18.297 11.188 4.656 1 97.44 88 LEU A C 1
ATOM 672 O O . LEU A 1 88 ? -18.547 11.789 5.703 1 97.44 88 LEU A O 1
ATOM 676 N N . PRO A 1 89 ? -19.188 10.25 4.051 1 96.75 89 PRO A N 1
ATOM 677 C CA . PRO A 1 89 ? -20.359 9.836 4.836 1 96.75 89 PRO A CA 1
ATOM 678 C C . PRO A 1 89 ? -19.969 9.148 6.145 1 96.75 89 PRO A C 1
ATOM 680 O O . PRO A 1 89 ? -18.969 8.43 6.195 1 96.75 89 PRO A O 1
ATOM 683 N N . GLN A 1 90 ? -20.812 9.352 7.199 1 95.12 90 GLN A N 1
ATOM 684 C CA . GLN A 1 90 ? -20.516 8.914 8.562 1 95.12 90 GLN A CA 1
ATOM 685 C C . GLN A 1 90 ? -20.203 7.426 8.602 1 95.12 90 GLN A C 1
ATOM 687 O O . GLN A 1 90 ? -19.25 7.008 9.266 1 95.12 90 GLN A O 1
ATOM 692 N N . PRO A 1 91 ? -20.859 6.52 7.879 1 97.12 91 PRO A N 1
ATOM 693 C CA . PRO A 1 91 ? -20.594 5.086 7.992 1 97.12 91 PRO A CA 1
ATOM 694 C C . PRO A 1 91 ? -19.234 4.695 7.422 1 97.12 91 PRO A C 1
ATOM 696 O O . PRO A 1 91 ? -18.703 3.623 7.738 1 97.12 91 PRO A O 1
ATOM 699 N N . LYS A 1 92 ? -18.672 5.613 6.582 1 98.19 92 LYS A N 1
ATOM 700 C CA . LYS A 1 92 ? -17.406 5.277 5.926 1 98.19 92 LYS A CA 1
ATOM 701 C C . LYS A 1 92 ? -16.219 5.812 6.715 1 98.19 92 LYS A C 1
ATOM 703 O O . LYS A 1 92 ? -15.07 5.438 6.449 1 98.19 92 LYS A O 1
ATOM 708 N N . ARG A 1 93 ? -16.5 6.613 7.695 1 98 93 ARG A N 1
ATOM 709 C CA . ARG A 1 93 ? -15.438 7.305 8.422 1 98 93 ARG A CA 1
ATOM 710 C C . ARG A 1 93 ? -14.602 6.324 9.234 1 98 93 ARG A C 1
ATOM 712 O O . ARG A 1 93 ? -13.391 6.496 9.367 1 98 93 ARG A O 1
ATOM 719 N N . VAL A 1 94 ? -15.273 5.266 9.719 1 97.38 94 VAL A N 1
ATOM 720 C CA . VAL A 1 94 ? -14.547 4.297 10.531 1 97.38 94 VAL A CA 1
ATOM 721 C C . VAL A 1 94 ? -13.5 3.586 9.68 1 97.38 94 VAL A C 1
ATOM 723 O O . VAL A 1 94 ? -12.367 3.377 10.117 1 97.38 94 VAL A O 1
ATOM 726 N N . ASP A 1 95 ? -13.844 3.252 8.461 1 98.25 95 ASP A N 1
ATOM 727 C CA . ASP A 1 95 ? -12.914 2.604 7.551 1 98.25 95 ASP A CA 1
ATOM 728 C C . ASP A 1 95 ? -11.789 3.553 7.148 1 98.25 95 ASP A C 1
ATOM 730 O O . ASP A 1 95 ? -10.633 3.143 7.039 1 98.25 95 ASP A O 1
ATOM 734 N N . ALA A 1 96 ? -12.117 4.719 6.902 1 98.69 96 ALA A N 1
ATOM 735 C CA . ALA A 1 96 ? -11.125 5.715 6.508 1 98.69 96 ALA A CA 1
ATOM 736 C C . ALA A 1 96 ? -10.086 5.926 7.613 1 98.69 96 ALA A C 1
ATOM 738 O O . ALA A 1 96 ? -8.891 5.988 7.344 1 98.69 96 ALA A O 1
ATOM 739 N N . VAL A 1 97 ? -10.578 5.992 8.844 1 98.25 97 VAL A N 1
ATOM 740 C CA . VAL A 1 97 ? -9.664 6.18 9.969 1 98.25 97 VAL A CA 1
ATOM 741 C C . VAL A 1 97 ? -8.75 4.965 10.109 1 98.25 97 VAL A C 1
ATOM 743 O O . VAL A 1 97 ? -7.543 5.105 10.312 1 98.25 97 VAL A O 1
ATOM 746 N N . SER A 1 98 ? -9.297 3.783 9.961 1 98.38 98 SER A N 1
ATOM 747 C CA . SER A 1 98 ? -8.516 2.559 10.055 1 98.38 98 SER A CA 1
ATOM 748 C C . SER A 1 98 ? -7.438 2.504 8.977 1 98.38 98 SER A C 1
ATOM 750 O O . SER A 1 98 ? -6.301 2.109 9.25 1 98.38 98 SER A O 1
ATOM 752 N N . SER A 1 99 ? -7.816 2.883 7.809 1 98.88 99 SER A N 1
ATOM 753 C CA . SER A 1 99 ? -6.855 2.879 6.711 1 98.88 99 SER A CA 1
ATOM 754 C C . SER A 1 99 ? -5.77 3.93 6.918 1 98.88 99 SER A C 1
ATOM 756 O O . SER A 1 99 ? -4.59 3.674 6.664 1 98.88 99 SER A O 1
ATOM 758 N N . MET A 1 100 ? -6.172 5.094 7.402 1 98.62 100 MET A N 1
ATOM 759 C CA . MET A 1 100 ? -5.203 6.156 7.66 1 98.62 100 MET A CA 1
ATOM 760 C C . MET A 1 100 ? -4.215 5.742 8.742 1 98.62 100 MET A C 1
ATOM 762 O O . MET A 1 100 ? -3.014 6.004 8.625 1 98.62 100 MET A O 1
ATOM 766 N N . VAL A 1 101 ? -4.754 5.102 9.766 1 98.62 101 VAL A N 1
ATOM 767 C CA . VAL A 1 101 ? -3.904 4.648 10.859 1 98.62 101 VAL A CA 1
ATOM 768 C C . VAL A 1 101 ? -2.93 3.59 10.352 1 98.62 101 VAL A C 1
ATOM 770 O O . VAL A 1 101 ? -1.747 3.607 10.703 1 98.62 101 VAL A O 1
ATOM 773 N N . TYR A 1 102 ? -3.408 2.668 9.516 1 98.88 102 TYR A N 1
ATOM 774 C CA . TYR A 1 102 ? -2.557 1.65 8.914 1 98.88 102 TYR A CA 1
ATOM 775 C C . TYR A 1 102 ? -1.425 2.291 8.117 1 98.88 102 TYR A C 1
ATOM 777 O O . TYR A 1 102 ? -0.263 1.902 8.25 1 98.88 102 TYR A O 1
ATOM 785 N N . GLU A 1 103 ? -1.758 3.242 7.328 1 98.88 103 GLU A N 1
ATOM 786 C CA . GLU A 1 103 ? -0.796 3.934 6.477 1 98.88 103 GLU A CA 1
ATOM 787 C C . GLU A 1 103 ? 0.185 4.758 7.305 1 98.88 103 GLU A C 1
ATOM 789 O O . GLU A 1 103 ? 1.378 4.805 7 1 98.88 103 GLU A O 1
ATOM 794 N N . ALA A 1 104 ? -0.367 5.371 8.297 1 98.75 104 ALA A N 1
ATOM 795 C CA . ALA A 1 104 ? 0.506 6.141 9.18 1 98.75 104 ALA A CA 1
ATOM 796 C C . ALA A 1 104 ? 1.546 5.242 9.844 1 98.75 104 ALA A C 1
ATOM 798 O O . ALA A 1 104 ? 2.73 5.586 9.891 1 98.75 104 ALA A O 1
ATOM 799 N N . ASN A 1 105 ? 1.075 4.133 10.305 1 98.62 105 ASN A N 1
ATOM 800 C CA . ASN A 1 105 ? 1.983 3.189 10.945 1 98.62 105 ASN A CA 1
ATOM 801 C C . ASN A 1 105 ? 3.059 2.701 9.984 1 98.62 105 ASN A C 1
ATOM 803 O O . ASN A 1 105 ? 4.215 2.52 10.375 1 98.62 105 ASN A O 1
ATOM 807 N N . ALA A 1 106 ? 2.707 2.479 8.773 1 98.69 106 ALA A N 1
ATOM 808 C CA . ALA A 1 106 ? 3.672 2.047 7.77 1 98.69 106 ALA A CA 1
ATOM 809 C C . ALA A 1 106 ? 4.746 3.107 7.547 1 98.69 106 ALA A C 1
ATOM 811 O O . ALA A 1 106 ? 5.926 2.785 7.402 1 98.69 106 ALA A O 1
ATOM 812 N N . ARG A 1 107 ? 4.328 4.328 7.508 1 98.38 107 ARG A N 1
ATOM 813 C CA . ARG A 1 107 ? 5.27 5.418 7.262 1 98.38 107 ARG A CA 1
ATOM 814 C C . ARG A 1 107 ? 6.176 5.641 8.469 1 98.38 107 ARG A C 1
ATOM 816 O O . ARG A 1 107 ? 7.348 6 8.312 1 98.38 107 ARG A O 1
ATOM 823 N N . ILE A 1 108 ? 5.613 5.422 9.625 1 98.12 108 ILE A N 1
ATOM 824 C CA . ILE A 1 108 ? 6.43 5.543 10.828 1 98.12 108 ILE A CA 1
ATOM 825 C C . ILE A 1 108 ? 7.492 4.445 10.844 1 98.12 108 ILE A C 1
ATOM 827 O O . ILE A 1 108 ? 8.641 4.695 11.219 1 98.12 108 ILE A O 1
ATOM 831 N N . ARG A 1 109 ? 7.172 3.264 10.43 1 98 109 ARG A N 1
ATOM 832 C CA . ARG A 1 109 ? 8.094 2.135 10.391 1 98 109 ARG A CA 1
ATOM 833 C C . ARG A 1 109 ? 9.141 2.322 9.289 1 98 109 ARG A C 1
ATOM 835 O O . ARG A 1 109 ? 10.312 1.993 9.477 1 98 109 ARG A O 1
ATOM 842 N N . ASP A 1 110 ? 8.711 2.846 8.188 1 98.56 110 ASP A N 1
ATOM 843 C CA . ASP A 1 110 ? 9.57 3.117 7.031 1 98.56 110 ASP A CA 1
ATOM 844 C C . ASP A 1 110 ? 9.359 4.543 6.52 1 98.56 110 ASP A C 1
ATOM 846 O O . ASP A 1 110 ? 8.57 4.766 5.602 1 98.56 110 ASP A O 1
ATOM 850 N N . PRO A 1 111 ? 10.102 5.438 6.957 1 98.38 111 PRO A N 1
ATOM 851 C CA . PRO A 1 111 ? 9.875 6.855 6.656 1 98.38 111 PRO A CA 1
ATOM 852 C C . PRO A 1 111 ? 10.148 7.191 5.191 1 98.38 111 PRO A C 1
ATOM 854 O O . PRO A 1 111 ? 9.711 8.242 4.703 1 98.38 111 PRO A O 1
ATOM 857 N N . VAL A 1 112 ? 10.867 6.348 4.523 1 98.75 112 VAL A N 1
ATOM 858 C CA . VAL A 1 112 ? 11.242 6.648 3.146 1 98.75 112 VAL A CA 1
ATOM 859 C C . VAL A 1 112 ? 10.164 6.129 2.197 1 98.75 112 VAL A C 1
ATOM 861 O O . VAL A 1 112 ? 9.672 6.871 1.339 1 98.75 112 VAL A O 1
ATOM 864 N N . TYR A 1 113 ? 9.688 4.91 2.357 1 98.69 113 TYR A N 1
ATOM 865 C CA . TYR A 1 113 ? 8.867 4.309 1.31 1 98.69 113 TYR A CA 1
ATOM 866 C C . TYR A 1 113 ? 7.434 4.105 1.788 1 98.69 113 TYR A C 1
ATOM 868 O O . TYR A 1 113 ? 6.508 4.039 0.978 1 98.69 113 TYR A O 1
ATOM 876 N N . GLY A 1 114 ? 7.215 3.982 3.078 1 98.56 114 GLY A N 1
ATOM 877 C CA . GLY A 1 114 ? 5.867 3.805 3.592 1 98.56 114 GLY A CA 1
ATOM 878 C C . GLY A 1 114 ? 5.117 2.666 2.926 1 98.56 114 GLY A C 1
ATOM 879 O O . GLY A 1 114 ? 5.676 1.588 2.717 1 98.56 114 GLY A O 1
ATOM 880 N N . CYS A 1 115 ? 3.855 2.869 2.654 1 98.88 115 CYS A N 1
ATOM 881 C CA . CYS A 1 115 ? 3.012 1.863 2.018 1 98.88 115 CYS A CA 1
ATOM 882 C C . CYS A 1 115 ? 3.441 1.625 0.575 1 98.88 115 CYS A C 1
ATOM 884 O O . CYS A 1 115 ? 3.203 0.55 0.022 1 98.88 115 CYS A O 1
ATOM 886 N N . ALA A 1 116 ? 4.039 2.656 -0.011 1 98.88 116 ALA A N 1
ATOM 887 C CA . ALA A 1 116 ? 4.523 2.488 -1.379 1 98.88 116 ALA A CA 1
ATOM 888 C C . ALA A 1 116 ? 5.531 1.346 -1.468 1 98.88 116 ALA A C 1
ATOM 890 O O . ALA A 1 116 ? 5.543 0.596 -2.447 1 98.88 116 ALA A O 1
ATOM 891 N N . GLY A 1 117 ? 6.379 1.294 -0.456 1 98.81 117 GLY A N 1
ATOM 892 C CA . GLY A 1 117 ? 7.312 0.182 -0.402 1 98.81 117 GLY A CA 1
ATOM 893 C C . GLY A 1 117 ? 6.629 -1.17 -0.316 1 98.81 117 GLY A C 1
ATOM 894 O O . GLY A 1 117 ? 7.016 -2.111 -1.013 1 98.81 117 GLY A O 1
ATOM 895 N N . THR A 1 118 ? 5.641 -1.279 0.498 1 98.81 118 THR A N 1
ATOM 896 C CA . THR A 1 118 ? 4.875 -2.512 0.649 1 98.81 118 THR A CA 1
ATOM 897 C C . THR A 1 118 ? 4.191 -2.889 -0.664 1 98.81 118 THR A C 1
ATOM 899 O O . THR A 1 118 ? 4.203 -4.055 -1.062 1 98.81 118 THR A O 1
ATOM 902 N N . ILE A 1 119 ? 3.623 -1.952 -1.233 1 98.94 119 ILE A N 1
ATOM 903 C CA . ILE A 1 119 ? 2.922 -2.176 -2.494 1 98.94 119 ILE A CA 1
ATOM 904 C C . ILE A 1 119 ? 3.908 -2.662 -3.553 1 98.94 119 ILE A C 1
ATOM 906 O O . ILE A 1 119 ? 3.623 -3.615 -4.285 1 98.94 119 ILE A O 1
ATOM 910 N N . SER A 1 120 ? 5.039 -2.008 -3.66 1 98.88 120 SER A N 1
ATOM 911 C CA . SER A 1 120 ? 6.066 -2.434 -4.602 1 98.88 120 SER A CA 1
ATOM 912 C C . SER A 1 120 ? 6.484 -3.879 -4.352 1 98.88 120 SER A C 1
ATOM 914 O O . SER A 1 120 ? 6.629 -4.66 -5.293 1 98.88 120 SER A O 1
ATOM 916 N N . GLN A 1 121 ? 6.699 -4.199 -3.129 1 98.81 121 GLN A N 1
ATOM 917 C CA . GLN A 1 121 ? 7.098 -5.555 -2.768 1 98.81 121 GLN A CA 1
ATOM 918 C C . GLN A 1 121 ? 6.012 -6.562 -3.129 1 98.81 121 GLN A C 1
ATOM 920 O O . GLN A 1 121 ? 6.309 -7.648 -3.631 1 98.81 121 GLN A O 1
ATOM 925 N N . LEU A 1 122 ? 4.828 -6.223 -2.852 1 98.94 122 LEU A N 1
ATOM 926 C CA . LEU A 1 122 ? 3.719 -7.113 -3.168 1 98.94 122 LEU A CA 1
ATOM 927 C C . LEU A 1 122 ? 3.578 -7.293 -4.676 1 98.94 122 LEU A C 1
ATOM 929 O O . LEU A 1 122 ? 3.295 -8.398 -5.152 1 98.94 122 LEU A O 1
ATOM 933 N N . HIS A 1 123 ? 3.76 -6.246 -5.391 1 98.88 123 HIS A N 1
ATOM 934 C CA . HIS A 1 123 ? 3.736 -6.355 -6.848 1 98.88 123 HIS A CA 1
ATOM 935 C C . HIS A 1 123 ? 4.824 -7.301 -7.344 1 98.88 123 HIS A C 1
ATOM 937 O O . HIS A 1 123 ? 4.594 -8.086 -8.266 1 98.88 123 HIS A O 1
ATOM 943 N N . LYS A 1 124 ? 5.961 -7.176 -6.809 1 98.88 124 LYS A N 1
ATOM 944 C CA . LYS A 1 124 ? 7.031 -8.102 -7.168 1 98.88 124 LYS A CA 1
ATOM 945 C C . LYS A 1 124 ? 6.629 -9.547 -6.875 1 98.88 124 LYS A C 1
ATOM 947 O O . LYS A 1 124 ? 6.852 -10.438 -7.699 1 98.88 124 LYS A O 1
ATOM 952 N N . GLN A 1 125 ? 6.07 -9.75 -5.75 1 98.88 125 GLN A N 1
ATOM 953 C CA . GLN A 1 125 ? 5.633 -11.086 -5.363 1 98.88 125 GLN A CA 1
ATOM 954 C C . GLN A 1 125 ? 4.586 -11.625 -6.332 1 98.88 125 GLN A C 1
ATOM 956 O O . GLN A 1 125 ? 4.633 -12.789 -6.723 1 98.88 125 GLN A O 1
ATOM 961 N N . VAL A 1 126 ? 3.695 -10.828 -6.648 1 98.94 126 VAL A N 1
ATOM 962 C CA . VAL A 1 126 ? 2.656 -11.227 -7.598 1 98.94 126 VAL A CA 1
ATOM 963 C C . VAL A 1 126 ? 3.297 -11.641 -8.922 1 98.94 126 VAL A C 1
ATOM 965 O O . VAL A 1 126 ? 2.941 -12.672 -9.492 1 98.94 126 VAL A O 1
ATOM 968 N N . ASN A 1 127 ? 4.215 -10.836 -9.328 1 98.94 127 ASN A N 1
ATOM 969 C CA . ASN A 1 127 ? 4.875 -11.125 -10.594 1 98.94 127 ASN A CA 1
ATOM 970 C C . ASN A 1 127 ? 5.664 -12.43 -10.523 1 98.94 127 ASN A C 1
ATOM 972 O O . ASN A 1 127 ? 5.656 -13.219 -11.477 1 98.94 127 ASN A O 1
ATOM 976 N N . ASP A 1 128 ? 6.367 -12.625 -9.477 1 98.88 128 ASP A N 1
ATOM 977 C CA . ASP A 1 128 ? 7.113 -13.867 -9.289 1 98.88 128 ASP A CA 1
ATOM 978 C C . ASP A 1 128 ? 6.18 -15.078 -9.281 1 98.88 128 ASP A C 1
ATOM 980 O O . ASP A 1 128 ? 6.469 -16.094 -9.922 1 98.88 128 ASP A O 1
ATOM 984 N N . LEU A 1 129 ? 5.082 -14.953 -8.586 1 98.88 129 LEU A N 1
ATOM 985 C CA . LEU A 1 129 ? 4.121 -16.047 -8.484 1 98.88 129 LEU A CA 1
ATOM 986 C C . LEU A 1 129 ? 3.475 -16.328 -9.836 1 98.88 129 LEU A C 1
ATOM 988 O O . LEU A 1 129 ? 3.25 -17.484 -10.195 1 98.88 129 LEU A O 1
ATOM 992 N N . LYS A 1 130 ? 3.184 -15.289 -10.508 1 98.88 130 LYS A N 1
ATOM 993 C CA . LYS A 1 130 ? 2.635 -15.469 -11.852 1 98.88 130 LYS A CA 1
ATOM 994 C C . LYS A 1 130 ? 3.611 -16.219 -12.742 1 98.88 130 LYS A C 1
ATOM 996 O O . LYS A 1 130 ? 3.205 -17.094 -13.523 1 98.88 130 LYS A O 1
ATOM 1001 N N . ALA A 1 131 ? 4.852 -15.93 -12.719 1 98.88 131 ALA A N 1
ATOM 1002 C CA . ALA A 1 131 ? 5.875 -16.609 -13.516 1 98.88 131 ALA A CA 1
ATOM 1003 C C . ALA A 1 131 ? 5.984 -18.078 -13.133 1 98.88 131 ALA A C 1
ATOM 1005 O O . ALA A 1 131 ? 6.078 -18.953 -14 1 98.88 131 ALA A O 1
ATOM 1006 N N . GLU A 1 132 ? 6 -18.266 -11.852 1 98.69 132 GLU A N 1
ATOM 1007 C CA . GLU A 1 132 ? 6.082 -19.641 -11.359 1 98.69 132 GLU A CA 1
ATOM 1008 C C . GLU A 1 132 ? 4.867 -20.453 -11.797 1 98.69 132 GLU A C 1
ATOM 1010 O O . GLU A 1 132 ? 4.996 -21.625 -12.18 1 98.69 132 GLU A O 1
ATOM 1015 N N . LEU A 1 133 ? 3.744 -19.875 -11.688 1 98.81 133 LEU A N 1
ATOM 1016 C CA . LEU A 1 133 ? 2.523 -20.562 -12.109 1 98.81 133 LEU A CA 1
ATOM 1017 C C . LEU A 1 133 ? 2.561 -20.859 -13.602 1 98.81 133 LEU A C 1
ATOM 1019 O O . LEU A 1 133 ? 2.16 -21.953 -14.031 1 98.81 133 LEU A O 1
ATOM 1023 N N . ALA A 1 134 ? 2.988 -19.922 -14.336 1 98.75 134 ALA A N 1
ATOM 1024 C CA . ALA A 1 134 ? 3.104 -20.125 -15.773 1 98.75 134 ALA A CA 1
ATOM 1025 C C . ALA A 1 134 ? 4.027 -21.297 -16.094 1 98.75 134 ALA A C 1
ATOM 1027 O O . ALA A 1 134 ? 3.744 -22.109 -16.984 1 98.75 134 ALA A O 1
ATOM 1028 N N . MET A 1 135 ? 5.105 -21.391 -15.406 1 98.56 135 MET A N 1
ATOM 1029 C CA . MET A 1 135 ? 6.051 -22.5 -15.586 1 98.56 135 MET A CA 1
ATOM 1030 C C . MET A 1 135 ? 5.414 -23.828 -15.203 1 98.56 135 MET A C 1
ATOM 1032 O O . MET A 1 135 ? 5.59 -24.828 -15.906 1 98.56 135 MET A O 1
ATOM 1036 N N . ALA A 1 136 ? 4.711 -23.812 -14.109 1 98.38 136 ALA A N 1
ATOM 1037 C CA . ALA A 1 136 ? 4.039 -25.031 -13.68 1 98.38 136 ALA A CA 1
ATOM 1038 C C . ALA A 1 136 ? 2.982 -25.469 -14.688 1 98.38 136 ALA A C 1
ATOM 1040 O O . ALA A 1 136 ? 2.844 -26.656 -14.977 1 98.38 136 ALA A O 1
ATOM 1041 N N . GLN A 1 137 ? 2.291 -24.516 -15.195 1 98 137 GLN A N 1
ATOM 1042 C CA . GLN A 1 137 ? 1.262 -24.797 -16.188 1 98 137 GLN A CA 1
ATOM 1043 C C . GLN A 1 137 ? 1.875 -25.328 -17.484 1 98 137 GLN A C 1
ATOM 1045 O O . GLN A 1 137 ? 1.316 -26.219 -18.125 1 98 137 GLN A O 1
ATOM 1050 N N . ALA A 1 138 ? 2.975 -24.719 -17.844 1 98.25 138 ALA A N 1
ATOM 1051 C CA . ALA A 1 138 ? 3.68 -25.203 -19.031 1 98.25 138 ALA A CA 1
ATOM 1052 C C . ALA A 1 138 ? 4.145 -26.641 -18.844 1 98.25 138 ALA A C 1
ATOM 1054 O O . ALA A 1 138 ? 4.023 -27.469 -19.766 1 98.25 138 ALA A O 1
ATOM 1055 N N . GLU A 1 139 ? 4.688 -26.922 -17.719 1 97.44 139 GLU A N 1
ATOM 1056 C CA . GLU A 1 139 ? 5.133 -28.281 -17.406 1 97.44 139 GLU A CA 1
ATOM 1057 C C . GLU A 1 139 ? 3.967 -29.266 -17.438 1 97.44 139 GLU A C 1
ATOM 1059 O O . GLU A 1 139 ? 4.105 -30.375 -17.953 1 97.44 139 GLU A O 1
ATOM 1064 N N . LEU A 1 140 ? 2.871 -28.922 -16.875 1 96.56 140 LEU A N 1
ATOM 1065 C CA . LEU A 1 140 ? 1.675 -29.766 -16.891 1 96.56 140 LEU A CA 1
ATOM 1066 C C . LEU A 1 140 ? 1.229 -30.047 -18.312 1 96.56 140 LEU A C 1
ATOM 1068 O O . LEU A 1 140 ? 0.839 -31.172 -18.641 1 96.56 140 LEU A O 1
ATOM 1072 N N . PHE A 1 141 ? 1.259 -29.062 -19.125 1 96.12 141 PHE A N 1
ATOM 1073 C CA . PHE A 1 141 ? 0.891 -29.219 -20.531 1 96.12 141 PHE A CA 1
ATOM 1074 C C . PHE A 1 141 ? 1.81 -30.203 -21.219 1 96.12 141 PHE A C 1
ATOM 1076 O O . PHE A 1 141 ? 1.345 -31.062 -21.984 1 96.12 141 PHE A O 1
ATOM 1083 N N . ILE A 1 142 ? 3.053 -30.031 -20.984 1 95.69 142 ILE A N 1
ATOM 1084 C CA . ILE A 1 142 ? 4.039 -30.922 -21.578 1 95.69 142 ILE A CA 1
ATOM 1085 C C . ILE A 1 142 ? 3.779 -32.344 -21.141 1 95.69 142 ILE A C 1
ATOM 1087 O O . ILE A 1 142 ? 3.777 -33.281 -21.969 1 95.69 142 ILE A O 1
ATOM 1091 N N . MET A 1 143 ? 3.494 -32.625 -19.906 1 93.12 143 MET A N 1
ATOM 1092 C CA . MET A 1 143 ? 3.244 -33.969 -19.375 1 93.12 143 MET A CA 1
ATOM 1093 C C . MET A 1 143 ? 1.97 -34.562 -19.969 1 93.12 143 MET A C 1
ATOM 1095 O O . MET A 1 143 ? 1.923 -35.75 -20.297 1 93.12 143 MET A O 1
ATOM 1099 N N . GLN A 1 144 ? 0.99 -33.719 -20.078 1 91.81 144 GLN A N 1
ATOM 1100 C CA . GLN A 1 144 ? -0.273 -34.156 -20.672 1 91.81 144 GLN A CA 1
ATOM 1101 C C . GLN A 1 144 ? -0.097 -34.562 -22.125 1 91.81 144 GLN A C 1
ATOM 1103 O O . GLN A 1 144 ? -0.672 -35.562 -22.578 1 91.81 144 GLN A O 1
ATOM 1108 N N . CYS A 1 145 ? 0.746 -33.812 -22.859 1 93 145 CYS A N 1
ATOM 1109 C CA . CYS A 1 145 ? 1.011 -34.125 -24.266 1 93 145 CYS A CA 1
ATOM 1110 C C . CYS A 1 145 ? 1.781 -35.438 -24.406 1 93 145 CYS A C 1
ATOM 1112 O O . CYS A 1 145 ? 1.503 -36.219 -25.312 1 93 145 CYS A O 1
ATOM 1114 N N . GLN A 1 146 ? 2.662 -35.625 -23.516 1 88.06 146 GLN A N 1
ATOM 1115 C CA . GLN A 1 146 ? 3.449 -36.844 -23.516 1 88.06 146 GLN A CA 1
ATOM 1116 C C . GLN A 1 146 ? 2.576 -38.062 -23.203 1 88.06 146 GLN A C 1
ATOM 1118 O O . GLN A 1 146 ? 2.727 -39.125 -23.828 1 88.06 146 GLN A O 1
ATOM 1123 N N . GLN A 1 147 ? 1.663 -37.906 -22.297 1 85.44 147 GLN A N 1
ATOM 1124 C CA . GLN A 1 147 ? 0.765 -39 -21.922 1 85.44 147 GLN A CA 1
ATOM 1125 C C . GLN A 1 147 ? -0.193 -39.344 -23.062 1 85.44 147 GLN A C 1
ATOM 1127 O O . GLN A 1 147 ? -0.535 -40.5 -23.266 1 85.44 147 GLN A O 1
ATOM 1132 N N . GLN A 1 148 ? -0.653 -38.375 -23.734 1 88.69 148 GLN A N 1
ATOM 1133 C CA . GLN A 1 148 ? -1.553 -38.594 -24.859 1 88.69 148 GLN A CA 1
ATOM 1134 C C . GLN A 1 148 ? -0.841 -39.312 -26 1 88.69 148 GLN A C 1
ATOM 1136 O O . GLN A 1 148 ? -1.417 -40.188 -26.625 1 88.69 148 GLN A O 1
ATOM 1141 N N . GLN A 1 149 ? 0.399 -39 -26.234 1 86.75 149 GLN A N 1
ATOM 1142 C CA . GLN A 1 149 ? 1.19 -39.656 -27.266 1 86.75 149 GLN A CA 1
ATOM 1143 C C . GLN A 1 149 ? 1.484 -41.094 -26.906 1 86.75 149 GLN A C 1
ATOM 1145 O O . GLN A 1 149 ? 1.435 -41.969 -27.781 1 86.75 149 GLN A O 1
ATOM 1150 N N . GLN A 1 150 ? 1.707 -41.406 -25.625 1 81.94 150 GLN A N 1
ATOM 1151 C CA . GLN A 1 150 ? 1.977 -42.75 -25.172 1 81.94 150 GLN A CA 1
ATOM 1152 C C . GLN A 1 150 ? 0.733 -43.625 -25.297 1 81.94 150 GLN A C 1
ATOM 1154 O O . GLN A 1 150 ? 0.824 -44.781 -25.688 1 81.94 150 GLN A O 1
ATOM 1159 N N . ASN A 1 151 ? -0.383 -43.031 -24.984 1 82.31 151 ASN A N 1
ATOM 1160 C CA . ASN A 1 151 ? -1.636 -43.781 -25.109 1 82.31 151 ASN A CA 1
ATOM 1161 C C . ASN A 1 151 ? -1.985 -44.062 -26.562 1 82.31 151 ASN A C 1
ATOM 1163 O O . ASN A 1 151 ? -2.496 -45.125 -26.891 1 82.31 151 ASN A O 1
ATOM 1167 N N . ALA A 1 152 ? -1.607 -43.062 -27.453 1 85.88 152 ALA A N 1
ATOM 1168 C CA . ALA A 1 152 ? -1.873 -43.25 -28.875 1 85.88 152 ALA A CA 1
ATOM 1169 C C . ALA A 1 152 ? -0.966 -44.344 -29.469 1 85.88 152 ALA A C 1
ATOM 1171 O O . ALA A 1 152 ? -1.405 -45.156 -30.281 1 85.88 152 ALA A O 1
ATOM 1172 N N . ASN A 1 153 ? 0.209 -44.469 -29 1 82.69 153 ASN A N 1
ATOM 1173 C CA . ASN A 1 153 ? 1.151 -45.469 -29.469 1 82.69 153 ASN A CA 1
ATOM 1174 C C . ASN A 1 153 ? 0.774 -46.875 -28.953 1 82.69 153 ASN A C 1
ATOM 1176 O O . ASN A 1 153 ? 0.904 -47.844 -29.688 1 82.69 153 ASN A O 1
ATOM 1180 N N . ALA A 1 154 ? 0.227 -46.938 -27.781 1 78.12 154 ALA A N 1
ATOM 1181 C CA . ALA A 1 154 ? -0.177 -48.219 -27.188 1 78.12 154 ALA A CA 1
ATOM 1182 C C . ALA A 1 154 ? -1.403 -48.781 -27.891 1 78.12 154 ALA A C 1
ATOM 1184 O O . ALA A 1 154 ? -1.492 -50 -28.125 1 78.12 154 ALA A O 1
ATOM 1185 N N . SER A 1 155 ? -2.252 -47.938 -28.281 1 81.31 155 SER A N 1
ATOM 1186 C CA . SER A 1 155 ? -3.449 -48.344 -29 1 81.31 155 SER A CA 1
ATOM 1187 C C . SER A 1 155 ? -3.105 -48.812 -30.406 1 81.31 155 SER A C 1
ATOM 1189 O O . SER A 1 155 ? -3.674 -49.812 -30.891 1 81.31 155 SER A O 1
ATOM 1191 N N . PHE A 1 156 ? -2.018 -48.219 -30.953 1 82.69 156 PHE A N 1
ATOM 1192 C CA . PHE A 1 156 ? -1.577 -48.594 -32.281 1 82.69 156 PHE A CA 1
ATOM 1193 C C . PHE A 1 156 ? -0.92 -49.969 -32.281 1 82.69 156 PHE A C 1
ATOM 1195 O O . PHE A 1 156 ? -1.181 -50.812 -33.156 1 82.69 156 PHE A O 1
ATOM 1202 N N . PHE A 1 157 ? -0.165 -50.375 -31.234 1 77.06 157 PHE A N 1
ATOM 1203 C CA . PHE A 1 15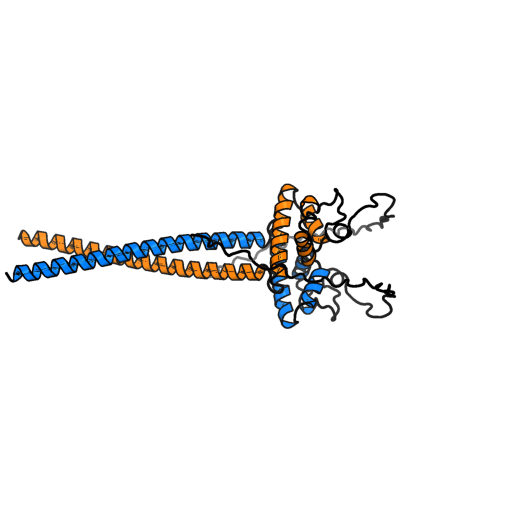7 ? 0.529 -51.656 -31.125 1 77.06 157 PHE A CA 1
ATOM 1204 C C . PHE A 1 157 ? -0.451 -52.781 -30.812 1 77.06 157 PHE A C 1
ATOM 1206 O O . PHE A 1 157 ? -0.323 -53.906 -31.328 1 77.06 157 PHE A O 1
ATOM 1213 N N . LEU A 1 158 ? -1.487 -52.469 -30.031 1 73.94 158 LEU A N 1
ATOM 1214 C CA . LEU A 1 158 ? -2.494 -53.469 -29.703 1 73.94 158 LEU A CA 1
ATOM 1215 C C . LEU A 1 158 ? -3.33 -53.844 -30.922 1 73.94 158 LEU A C 1
ATOM 1217 O O . LEU A 1 158 ? -3.668 -55 -31.125 1 73.94 158 LEU A O 1
ATOM 1221 N N . ASP A 1 159 ? -3.543 -52.906 -31.797 1 77.69 159 ASP A N 1
ATOM 1222 C CA . ASP A 1 159 ? -4.324 -53.125 -33 1 77.69 159 ASP A CA 1
ATOM 1223 C C . ASP A 1 159 ? -3.529 -53.938 -34.031 1 77.69 159 ASP A C 1
ATOM 1225 O O . ASP A 1 159 ? -4.086 -54.812 -34.688 1 77.69 159 ASP A O 1
ATOM 1229 N N . ARG A 1 160 ? -2.221 -53.812 -34.125 1 74.62 160 ARG A N 1
ATOM 1230 C CA . ARG A 1 160 ? -1.37 -54.531 -35.062 1 74.62 160 ARG A CA 1
ATOM 1231 C C . ARG A 1 160 ? -1.137 -55.969 -34.594 1 74.62 160 ARG A C 1
ATOM 1233 O O . ARG A 1 160 ? -1.068 -56.906 -35.438 1 74.62 160 ARG A O 1
ATOM 1240 N N . TYR A 1 161 ? -1.118 -56.188 -33.281 1 65.88 161 TYR A N 1
ATOM 1241 C CA . TYR A 1 161 ? -0.933 -57.531 -32.719 1 65.88 161 TYR A CA 1
ATOM 1242 C C . TYR A 1 161 ? -2.199 -58.344 -32.875 1 65.88 161 TYR A C 1
ATOM 1244 O O . TYR A 1 161 ? -2.129 -59.562 -33.156 1 65.88 161 TYR A O 1
ATOM 1252 N N . LEU A 1 162 ? -3.254 -57.781 -32.75 1 66.81 162 LEU A N 1
ATOM 1253 C CA . LEU A 1 162 ? -4.512 -58.5 -32.906 1 66.81 162 LEU A CA 1
ATOM 1254 C C . LEU A 1 162 ? -4.762 -58.844 -34.344 1 66.81 162 LEU A C 1
ATOM 1256 O O . LEU A 1 162 ? -5.352 -59.906 -34.656 1 66.81 162 LEU A O 1
ATOM 1260 N N . VAL A 1 163 ? -4.195 -58.125 -35.156 1 70.88 163 VAL A N 1
ATOM 1261 C CA . VAL A 1 163 ? -4.371 -58.438 -36.562 1 70.88 163 VAL A CA 1
ATOM 1262 C C . VAL A 1 163 ? -3.354 -59.5 -37 1 70.88 163 VAL A C 1
ATOM 1264 O O . VAL A 1 163 ? -3.656 -60.375 -37.812 1 70.88 163 VAL A O 1
ATOM 1267 N N . SER A 1 164 ? -2.232 -59.469 -36.438 1 61.84 164 SER A N 1
ATOM 1268 C CA . SER A 1 164 ? -1.249 -60.469 -36.844 1 61.84 164 SER A CA 1
ATOM 1269 C C . SER A 1 164 ? -1.62 -61.844 -36.312 1 61.84 164 SER A C 1
ATOM 1271 O O . SER A 1 164 ? -1.223 -62.875 -36.875 1 61.84 164 SER A O 1
ATOM 1273 N N . ASP A 1 165 ? -2.232 -61.906 -35.219 1 55.69 165 ASP A N 1
ATOM 1274 C CA . ASP A 1 165 ? -2.631 -63.219 -34.719 1 55.69 165 ASP A CA 1
ATOM 1275 C C . ASP A 1 165 ? -3.773 -63.781 -35.562 1 55.69 165 ASP A C 1
ATOM 1277 O O . ASP A 1 165 ? -4.105 -65 -35.469 1 55.69 165 ASP A O 1
ATOM 1281 N N . TYR A 1 166 ? -4.406 -63.031 -36.219 1 56.22 166 TYR A N 1
ATOM 1282 C CA . TYR A 1 166 ? -5.453 -63.594 -37.062 1 56.22 166 TYR A CA 1
ATOM 1283 C C . TYR A 1 166 ? -4.949 -63.812 -38.469 1 56.22 166 TYR A C 1
ATOM 1285 O O . TYR A 1 166 ? -5.68 -64.312 -39.312 1 56.22 166 TYR A O 1
ATOM 1293 N N . CYS A 1 167 ? -3.814 -63.375 -38.812 1 45.59 167 CYS A N 1
ATOM 1294 C CA . CYS A 1 167 ? -3.395 -63.938 -40.094 1 45.59 167 CYS A CA 1
ATOM 1295 C C . CYS A 1 167 ? -2.471 -65.125 -39.875 1 45.59 167 CYS A C 1
ATOM 1297 O O . CYS A 1 167 ? -1.658 -65.125 -38.969 1 45.59 167 CYS A O 1
ATOM 1299 N N . MET B 1 1 ? 0.769 -31.828 23.328 1 22.3 1 MET B N 1
ATOM 1300 C CA . MET B 1 1 ? 1.318 -30.484 23.188 1 22.3 1 MET B CA 1
ATOM 1301 C C . MET B 1 1 ? 1.358 -29.766 24.547 1 22.3 1 MET B C 1
ATOM 1303 O O . MET B 1 1 ? 0.425 -29.047 24.906 1 22.3 1 MET B O 1
ATOM 1307 N N . GLU B 1 2 ? 1.938 -30.438 25.5 1 24.05 2 GLU B N 1
ATOM 1308 C CA . GLU B 1 2 ? 2.045 -30.156 26.938 1 24.05 2 GLU B CA 1
ATOM 1309 C C . GLU B 1 2 ? 2.992 -29 27.203 1 24.05 2 GLU B C 1
ATOM 1311 O O . GLU B 1 2 ? 4.152 -29.016 26.781 1 24.05 2 GLU B O 1
ATOM 1316 N N . TYR B 1 3 ? 2.367 -27.703 27.281 1 24.14 3 TYR B N 1
ATOM 1317 C CA . TYR B 1 3 ? 2.795 -26.328 27.531 1 24.14 3 TYR B CA 1
ATOM 1318 C C . TYR B 1 3 ? 3.537 -26.234 28.859 1 24.14 3 TYR B C 1
ATOM 1320 O O . TYR B 1 3 ? 2.963 -26.5 29.922 1 24.14 3 TYR B O 1
ATOM 1328 N N . ALA B 1 4 ? 4.785 -26.672 28.75 1 24.72 4 ALA B N 1
ATOM 1329 C CA . ALA B 1 4 ? 5.645 -26.703 29.922 1 24.72 4 ALA B CA 1
ATOM 1330 C C . ALA B 1 4 ? 5.566 -25.391 30.703 1 24.72 4 ALA B C 1
ATOM 1332 O O . ALA B 1 4 ? 5.293 -24.328 30.125 1 24.72 4 ALA B O 1
ATOM 1333 N N . ASP B 1 5 ? 5.566 -25.25 32.031 1 23.62 5 ASP B N 1
ATOM 1334 C CA . ASP B 1 5 ? 5.375 -24.5 33.281 1 23.62 5 ASP B CA 1
ATOM 1335 C C . ASP B 1 5 ? 6.547 -23.547 33.531 1 23.62 5 ASP B C 1
ATOM 1337 O O . ASP B 1 5 ? 7.602 -23.969 34 1 23.62 5 ASP B O 1
ATOM 1341 N N . ILE B 1 6 ? 6.992 -22.656 32.469 1 27.23 6 ILE B N 1
ATOM 1342 C CA . ILE B 1 6 ? 8.188 -21.828 32.594 1 27.23 6 ILE B CA 1
ATOM 1343 C C . ILE B 1 6 ? 8.109 -21.016 33.906 1 27.23 6 ILE B C 1
ATOM 1345 O O . ILE B 1 6 ? 7.141 -20.297 34.125 1 27.23 6 ILE B O 1
ATOM 1349 N N . ASP B 1 7 ? 8.75 -21.438 34.875 1 22.75 7 ASP B N 1
ATOM 1350 C CA . ASP B 1 7 ? 8.891 -21 36.25 1 22.75 7 ASP B CA 1
ATOM 1351 C C . ASP B 1 7 ? 9.258 -19.516 36.312 1 22.75 7 ASP B C 1
ATOM 1353 O O . ASP B 1 7 ? 10.078 -19.031 35.531 1 22.75 7 ASP B O 1
ATOM 1357 N N . LYS B 1 8 ? 8.523 -18.656 37.031 1 26.27 8 LYS B N 1
ATOM 1358 C CA . LYS B 1 8 ? 8.125 -17.297 37.375 1 26.27 8 LYS B CA 1
ATOM 1359 C C . LYS B 1 8 ? 9.25 -16.547 38.062 1 26.27 8 LYS B C 1
ATOM 1361 O O . LYS B 1 8 ? 9.047 -15.445 38.594 1 26.27 8 LYS B O 1
ATOM 1366 N N . THR B 1 9 ? 10.383 -17.156 38.344 1 26.97 9 THR B N 1
ATOM 1367 C CA . THR B 1 9 ? 10.867 -16.562 39.594 1 26.97 9 THR B CA 1
ATOM 1368 C C . THR B 1 9 ? 11.406 -15.156 39.344 1 26.97 9 THR B C 1
ATOM 1370 O O . THR B 1 9 ? 12.523 -14.984 38.844 1 26.97 9 THR B O 1
ATOM 1373 N N . THR B 1 10 ? 10.773 -14.312 38.562 1 24.27 10 THR B N 1
ATOM 1374 C CA . THR B 1 10 ? 11.406 -13.086 38.094 1 24.27 10 THR B CA 1
ATOM 1375 C C . THR B 1 10 ? 11.625 -12.109 39.25 1 24.27 10 THR B C 1
ATOM 1377 O O . THR B 1 10 ? 10.68 -11.758 39.938 1 24.27 10 THR B O 1
ATOM 1380 N N . ARG B 1 11 ? 12.867 -12.07 39.844 1 27.23 11 ARG B N 1
ATOM 1381 C CA . ARG B 1 11 ? 13.383 -11.273 40.938 1 27.23 11 ARG B CA 1
ATOM 1382 C C . ARG B 1 11 ? 13.016 -9.797 40.781 1 27.23 11 ARG B C 1
ATOM 1384 O O . ARG B 1 11 ? 13.039 -9.273 39.656 1 27.23 11 ARG B O 1
ATOM 1391 N N . PRO B 1 12 ? 12.438 -9.094 41.719 1 28.17 12 PRO B N 1
ATOM 1392 C CA . PRO B 1 12 ? 11.805 -7.781 41.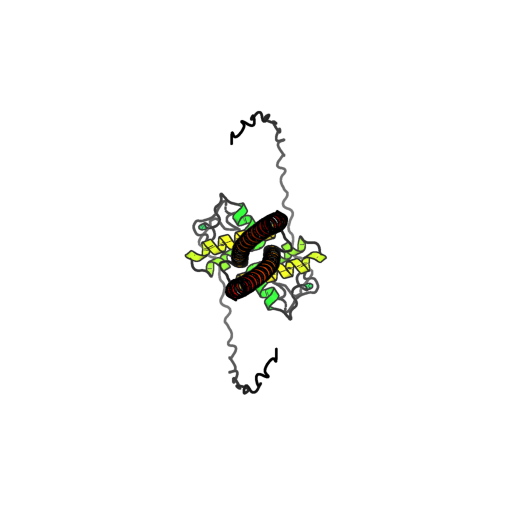844 1 28.17 12 PRO B CA 1
ATOM 1393 C C . PRO B 1 12 ? 12.812 -6.633 41.75 1 28.17 12 PRO B C 1
ATOM 1395 O O . PRO B 1 12 ? 13.68 -6.508 42.625 1 28.17 12 PRO B O 1
ATOM 1398 N N . LEU B 1 13 ? 13.617 -6.492 40.656 1 24.73 13 LEU B N 1
ATOM 1399 C CA . LEU B 1 13 ? 14.695 -5.512 40.719 1 24.73 13 LEU B CA 1
ATOM 1400 C C . LEU B 1 13 ? 14.172 -4.148 41.125 1 24.73 13 LEU B C 1
ATOM 1402 O O . LEU B 1 13 ? 13.219 -3.635 40.531 1 24.73 13 LEU B O 1
ATOM 1406 N N . ALA B 1 14 ? 14.289 -3.777 42.312 1 26.72 14 ALA B N 1
ATOM 1407 C CA . ALA B 1 14 ? 13.938 -2.574 43.062 1 26.72 14 ALA B CA 1
ATOM 1408 C C . ALA B 1 14 ? 14.508 -1.325 42.406 1 26.72 14 ALA B C 1
ATOM 1410 O O . ALA B 1 14 ? 15.719 -1.098 42.438 1 26.72 14 ALA B O 1
ATOM 1411 N N . VAL B 1 15 ? 14.32 -1.102 41.156 1 25 15 VAL B N 1
ATOM 1412 C CA . VAL B 1 15 ? 15.031 0.036 40.594 1 25 15 VAL B CA 1
ATOM 1413 C C . VAL B 1 15 ? 14.648 1.312 41.312 1 25 15 VAL B C 1
ATOM 1415 O O . VAL B 1 15 ? 13.469 1.664 41.406 1 25 15 VAL B O 1
ATOM 1418 N N . SER B 1 16 ? 15.367 1.589 42.344 1 23.53 16 SER B N 1
ATOM 1419 C CA . SER B 1 16 ? 15.242 2.805 43.125 1 23.53 16 SER B CA 1
ATOM 1420 C C . SER B 1 16 ? 15.133 4.039 42.25 1 23.53 16 SER B C 1
ATOM 1422 O O . SER B 1 16 ? 16 4.281 41.406 1 23.53 16 SER B O 1
ATOM 1424 N N . CYS B 1 17 ? 13.945 4.375 41.844 1 23.88 17 CYS B N 1
ATOM 1425 C CA . CYS B 1 17 ? 13.602 5.504 41 1 23.88 17 CYS B CA 1
ATOM 1426 C C . CYS B 1 17 ? 14.055 6.82 41.625 1 23.88 17 CYS B C 1
ATOM 1428 O O . CYS B 1 17 ? 13.633 7.176 42.719 1 23.88 17 CYS B O 1
ATOM 1430 N N . ILE B 1 18 ? 15.359 7.098 41.438 1 24.23 18 ILE B N 1
ATOM 1431 C CA . ILE B 1 18 ? 15.953 8.32 41.969 1 24.23 18 ILE B CA 1
ATOM 1432 C C . ILE B 1 18 ? 15.047 9.508 41.688 1 24.23 18 ILE B C 1
ATOM 1434 O O . ILE B 1 18 ? 14.484 9.602 40.594 1 24.23 18 ILE B O 1
ATOM 1438 N N . PRO B 1 19 ? 14.617 10.234 42.625 1 25.28 19 PRO B N 1
ATOM 1439 C CA . PRO B 1 19 ? 13.703 11.383 42.594 1 25.28 19 PRO B CA 1
ATOM 1440 C C . PRO B 1 19 ? 14.211 12.5 41.688 1 25.28 19 PRO B C 1
ATOM 1442 O O . PRO B 1 19 ? 15.312 13.008 41.875 1 25.28 19 PRO B O 1
ATOM 1445 N N . PHE B 1 20 ? 14.109 12.398 40.344 1 22.47 20 PHE B N 1
ATOM 1446 C CA . PHE B 1 20 ? 14.609 13.477 39.5 1 22.47 20 PHE B CA 1
ATOM 1447 C C . PHE B 1 20 ? 13.984 14.812 39.906 1 22.47 20 PHE B C 1
ATOM 1449 O O . PHE B 1 20 ? 12.758 14.922 40 1 22.47 20 PHE B O 1
ATOM 1456 N N . SER B 1 21 ? 14.609 15.539 40.75 1 23.25 21 SER B N 1
ATOM 1457 C CA . SER B 1 21 ? 14.297 16.922 41.125 1 23.25 21 SER B CA 1
ATOM 1458 C C . SER B 1 21 ? 13.922 17.75 39.875 1 23.25 21 SER B C 1
ATOM 1460 O O . SER B 1 21 ? 14.578 17.656 38.844 1 23.25 21 SER B O 1
ATOM 1462 N N . SER B 1 22 ? 12.672 18.188 39.844 1 24.28 22 SER B N 1
ATOM 1463 C CA . SER B 1 22 ? 11.828 18.891 38.875 1 24.28 22 SER B CA 1
ATOM 1464 C C . SER B 1 22 ? 12.375 20.281 38.594 1 24.28 22 SER B C 1
ATOM 1466 O O . SER B 1 22 ? 11.875 21.281 39.125 1 24.28 22 SER B O 1
ATOM 1468 N N . SER B 1 23 ? 13.648 20.484 38.406 1 24.53 23 SER B N 1
ATOM 1469 C CA . SER B 1 23 ? 13.961 21.906 38.312 1 24.53 23 SER B CA 1
ATOM 1470 C C . SER B 1 23 ? 13.133 22.594 37.219 1 24.53 23 SER B C 1
ATOM 1472 O O . SER B 1 23 ? 12.641 21.938 36.312 1 24.53 23 SER B O 1
ATOM 1474 N N . SER B 1 24 ? 12.734 23.938 37.469 1 26.42 24 SER B N 1
ATOM 1475 C CA . SER B 1 24 ? 11.891 25.016 36.938 1 26.42 24 SER B CA 1
ATOM 1476 C C . SER B 1 24 ? 12.266 25.359 35.5 1 26.42 24 SER B C 1
ATOM 1478 O O . SER B 1 24 ? 13.414 25.734 35.25 1 26.42 24 SER B O 1
ATOM 1480 N N . PRO B 1 25 ? 11.703 24.703 34.5 1 25.8 25 PRO B N 1
ATOM 1481 C CA . PRO B 1 25 ? 12.195 25.109 33.188 1 25.8 25 PRO B CA 1
ATOM 1482 C C . PRO B 1 25 ? 11.961 26.594 32.906 1 25.8 25 PRO B C 1
ATOM 1484 O O . PRO B 1 25 ? 10.859 27.094 33.125 1 25.8 25 PRO B O 1
ATOM 1487 N N . SER B 1 26 ? 12.828 27.5 33.062 1 25.12 26 SER B N 1
ATOM 1488 C CA . SER B 1 26 ? 12.852 28.922 32.812 1 25.12 26 SER B CA 1
ATOM 1489 C C . SER B 1 26 ? 12.281 29.234 31.422 1 25.12 26 SER B C 1
ATOM 1491 O O . SER B 1 26 ? 12.32 28.391 30.531 1 25.12 26 SER B O 1
ATOM 1493 N N . SER B 1 27 ? 11.516 30.469 31.219 1 26.5 27 SER B N 1
ATOM 1494 C CA . SER B 1 27 ? 10.672 31.266 30.344 1 26.5 27 SER B CA 1
ATOM 1495 C C . SER B 1 27 ? 11.391 31.625 29.062 1 26.5 27 SER B C 1
ATOM 1497 O O . SER B 1 27 ? 11.906 32.75 28.922 1 26.5 27 SER B O 1
ATOM 1499 N N . SER B 1 28 ? 12.391 31.078 28.578 1 28.84 28 SER B N 1
ATOM 1500 C CA . SER B 1 28 ? 13.117 31.953 27.656 1 28.84 28 SER B CA 1
ATOM 1501 C C . SER B 1 28 ? 12.18 32.531 26.609 1 28.84 28 SER B C 1
ATOM 1503 O O . SER B 1 28 ? 11.289 31.844 26.109 1 28.84 28 SER B O 1
ATOM 1505 N N . MET B 1 29 ? 12.094 33.875 26.531 1 28.69 29 MET B N 1
ATOM 1506 C CA . MET B 1 29 ? 11.57 34.938 25.672 1 28.69 29 MET B CA 1
ATOM 1507 C C . MET B 1 29 ? 11.727 34.562 24.203 1 28.69 29 MET B C 1
ATOM 1509 O O . MET B 1 29 ? 12.844 34.375 23.719 1 28.69 29 MET B O 1
ATOM 1513 N N . PHE B 1 30 ? 10.828 33.844 23.656 1 31.3 30 PHE B N 1
ATOM 1514 C CA . PHE B 1 30 ? 10.703 33.688 22.219 1 31.3 30 PHE B CA 1
ATOM 1515 C C . PHE B 1 30 ? 10.656 35.062 21.516 1 31.3 30 PHE B C 1
ATOM 1517 O O . PHE B 1 30 ? 9.617 35.719 21.5 1 31.3 30 PHE B O 1
ATOM 1524 N N . SER B 1 31 ? 11.641 35.969 21.906 1 32 31 SER B N 1
ATOM 1525 C CA . SER B 1 31 ? 11.484 37.281 21.297 1 32 31 SER B CA 1
ATOM 1526 C C . SER B 1 31 ? 11.062 37.188 19.828 1 32 31 SER B C 1
ATOM 1528 O O . SER B 1 31 ? 11.242 36.125 19.203 1 32 31 SER B O 1
ATOM 1530 N N . PRO B 1 32 ? 11.094 38.562 19.109 1 34.22 32 PRO B N 1
ATOM 1531 C CA . PRO B 1 32 ? 10.477 39.188 17.938 1 34.22 32 PRO B CA 1
ATOM 1532 C C . PRO B 1 32 ? 10.883 38.531 16.625 1 34.22 32 PRO B C 1
ATOM 1534 O O . PRO B 1 32 ? 11.992 38 16.516 1 34.22 32 PRO B O 1
ATOM 1537 N N . PRO B 1 33 ? 10.055 38.156 15.766 1 36.75 33 PRO B N 1
ATOM 1538 C CA . PRO B 1 33 ? 10.43 37.875 14.375 1 36.75 33 PRO B CA 1
ATOM 1539 C C . PRO B 1 33 ? 11.312 38.969 13.773 1 36.75 33 PRO B C 1
ATOM 1541 O O . PRO B 1 33 ? 10.812 40.031 13.391 1 36.75 33 PRO B O 1
ATOM 1544 N N . SER B 1 34 ? 12.312 39.438 14.359 1 34.53 34 SER B N 1
ATOM 1545 C CA . SER B 1 34 ? 12.984 40.625 13.859 1 34.53 34 SER B CA 1
ATOM 1546 C C . SER B 1 34 ? 12.953 40.656 12.336 1 34.53 34 SER B C 1
ATOM 1548 O O . SER B 1 34 ? 12.555 39.719 11.68 1 34.53 34 SER B O 1
ATOM 1550 N N . THR B 1 35 ? 14.18 41.188 11.625 1 36 35 THR B N 1
ATOM 1551 C CA . THR B 1 35 ? 14.453 41.969 10.414 1 36 35 THR B CA 1
ATOM 1552 C C . THR B 1 35 ? 14.031 41.188 9.172 1 36 35 THR B C 1
ATOM 1554 O O . THR B 1 35 ? 14.039 41.719 8.062 1 36 35 THR B O 1
ATOM 1557 N N . ALA B 1 36 ? 14.516 40 8.828 1 41.53 36 ALA B N 1
ATOM 1558 C CA . ALA B 1 36 ? 15.234 39.344 7.727 1 41.53 36 ALA B CA 1
ATOM 1559 C C . ALA B 1 36 ? 14.289 39.031 6.578 1 41.53 36 ALA B C 1
ATOM 1561 O O . ALA B 1 36 ? 14.375 39.594 5.5 1 41.53 36 ALA B O 1
ATOM 1562 N N . PHE B 1 37 ? 14.023 37.594 6.062 1 42.59 37 PHE B N 1
ATOM 1563 C CA . PHE B 1 37 ? 13.789 37.188 4.691 1 42.59 37 PHE B CA 1
ATOM 1564 C C . PHE B 1 37 ? 12.383 37.562 4.238 1 42.59 37 PHE B C 1
ATOM 1566 O O . PHE B 1 37 ? 11.391 37.094 4.793 1 42.59 37 PHE B O 1
ATOM 1573 N N . GLN B 1 38 ? 11.883 38.562 3.518 1 50.88 38 GLN B N 1
ATOM 1574 C CA . GLN B 1 38 ? 10.758 39.344 3.008 1 50.88 38 GLN B CA 1
ATOM 1575 C C . GLN B 1 38 ? 10.062 38.625 1.858 1 50.88 38 GLN B C 1
ATOM 1577 O O . GLN B 1 38 ? 9.234 39.219 1.161 1 50.88 38 GLN B O 1
ATOM 1582 N N . GLY B 1 39 ? 10.391 37.344 1.183 1 49.34 39 GLY B N 1
ATOM 1583 C CA . GLY B 1 39 ? 10.047 36.625 -0.047 1 49.34 39 GLY B CA 1
ATOM 1584 C C . GLY B 1 39 ? 8.844 35.719 0.096 1 49.34 39 GLY B C 1
ATOM 1585 O O . GLY B 1 39 ? 8.258 35.625 1.177 1 49.34 39 GLY B O 1
ATOM 1586 N N . PRO B 1 40 ? 8.477 34.312 -0.933 1 51.25 40 PRO B N 1
ATOM 1587 C CA . PRO B 1 40 ? 7.41 33.344 -1.254 1 51.25 40 PRO B CA 1
ATOM 1588 C C . PRO B 1 40 ? 6.891 32.625 -0.024 1 51.25 40 PRO B C 1
ATOM 1590 O O . PRO B 1 40 ? 5.719 32.219 0.02 1 51.25 40 PRO B O 1
ATOM 1593 N N . CYS B 1 41 ? 6.527 31.938 0.988 1 56.97 41 CYS B N 1
ATOM 1594 C CA . CYS B 1 41 ? 5.902 30.672 1.341 1 56.97 41 CYS B CA 1
ATOM 1595 C C . CYS B 1 41 ? 4.391 30.812 1.438 1 56.97 41 CYS B C 1
ATOM 1597 O O . CYS B 1 41 ? 3.725 30 2.078 1 56.97 41 CYS B O 1
ATOM 1599 N N . ALA B 1 42 ? 2.756 30.906 1.32 1 47.28 42 ALA B N 1
ATOM 1600 C CA . ALA B 1 42 ? 2.854 30.266 2.629 1 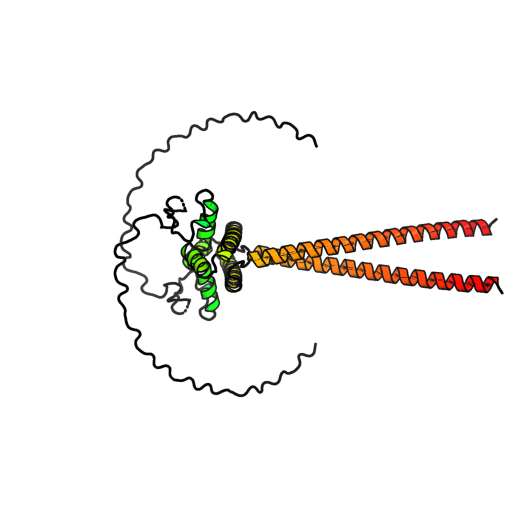47.28 42 ALA B CA 1
ATOM 1601 C C . ALA B 1 42 ? 3.176 28.781 2.488 1 47.28 42 ALA B C 1
ATOM 1603 O O . ALA B 1 42 ? 3.811 28.203 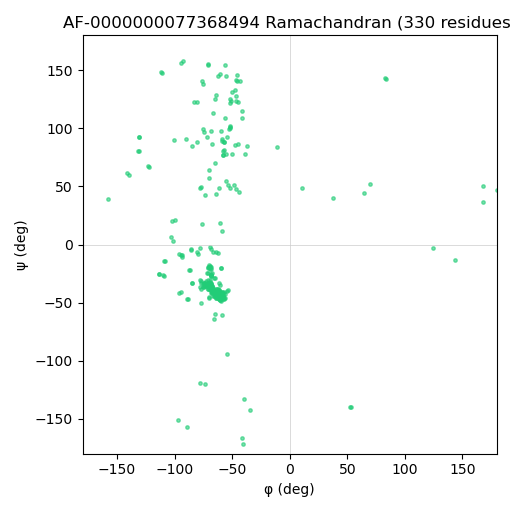3.367 1 47.28 42 ALA B O 1
ATOM 1604 N N . ALA B 1 43 ? 2.73 27.641 1.789 1 60.19 43 ALA B N 1
ATOM 1605 C CA . ALA B 1 43 ? 3.115 26.469 0.994 1 60.19 43 ALA B CA 1
ATOM 1606 C C . ALA B 1 43 ? 3.381 26.859 -0.457 1 60.19 43 ALA B C 1
ATOM 1608 O O . ALA B 1 43 ? 4.391 26.469 -1.04 1 60.19 43 ALA B O 1
ATOM 1609 N N . CYS B 1 44 ? 4.5 27.234 -0.859 1 58.78 44 CYS B N 1
ATOM 1610 C CA . CYS B 1 44 ? 5.48 28.062 -1.552 1 58.78 44 CYS B CA 1
ATOM 1611 C C . CYS B 1 44 ? 4.852 29.375 -2.037 1 58.78 44 CYS B C 1
ATOM 1613 O O . CYS B 1 44 ? 3.746 29.359 -2.58 1 58.78 44 CYS B O 1
ATOM 1615 N N . ARG B 1 45 ? 3.988 30.484 -1.454 1 47.81 45 ARG B N 1
ATOM 1616 C CA . ARG B 1 45 ? 3.305 31.578 -2.156 1 47.81 45 ARG B CA 1
ATOM 1617 C C . ARG B 1 45 ? 2.227 31.031 -3.086 1 47.81 45 ARG B C 1
ATOM 1619 O O . ARG B 1 45 ? 2.52 30.594 -4.203 1 47.81 45 ARG B O 1
ATOM 1626 N N . PHE B 1 46 ? 1.326 30.078 -2.826 1 53.94 46 PHE B N 1
ATOM 1627 C CA . PHE B 1 46 ? 0.29 29.203 -2.312 1 53.94 46 PHE B CA 1
ATOM 1628 C C . PHE B 1 46 ? 0.099 28 -3.234 1 53.94 46 PHE B C 1
ATOM 1630 O O . PHE B 1 46 ? -0.633 27.062 -2.902 1 53.94 46 PHE B O 1
ATOM 1637 N N . LEU B 1 47 ? 0.768 27.312 -3.711 1 63.47 47 LEU B N 1
ATOM 1638 C CA . LEU B 1 47 ? 0.931 25.875 -3.869 1 63.47 47 LEU B CA 1
ATOM 1639 C C . LEU B 1 47 ? 1.96 25.562 -4.949 1 63.47 47 LEU B C 1
ATOM 1641 O O . LEU B 1 47 ? 2.256 24.391 -5.207 1 63.47 47 LEU B O 1
ATOM 1645 N N . ARG B 1 48 ? 3.438 26.625 -5.16 1 60.97 48 ARG B N 1
ATOM 1646 C CA . ARG B 1 48 ? 4.727 26.234 -5.73 1 60.97 48 ARG B CA 1
ATOM 1647 C C . ARG B 1 48 ? 5.328 27.391 -6.539 1 60.97 48 ARG B C 1
ATOM 1649 O O . ARG B 1 48 ? 6.168 27.156 -7.414 1 60.97 48 ARG B O 1
ATOM 1656 N N . ARG B 1 49 ? 3.736 29.016 -6.887 1 60.5 49 ARG B N 1
ATOM 1657 C CA . ARG B 1 49 ? 4.324 29.75 -8 1 60.5 49 ARG B CA 1
ATOM 1658 C C . ARG B 1 49 ? 4.957 31.047 -7.523 1 60.5 49 ARG B C 1
ATOM 1660 O O . ARG B 1 49 ? 4.684 32.125 -8.07 1 60.5 49 ARG B O 1
ATOM 1667 N N . ARG B 1 50 ? 5.422 31.312 -5.793 1 61.28 50 ARG B N 1
ATOM 1668 C CA . ARG B 1 50 ? 6.492 32.281 -5.629 1 61.28 50 ARG B CA 1
ATOM 1669 C C . ARG B 1 50 ? 7.461 31.859 -4.527 1 61.28 50 ARG B C 1
ATOM 1671 O O . ARG B 1 50 ? 7.676 32.594 -3.564 1 61.28 50 ARG B O 1
ATOM 1678 N N . CYS B 1 51 ? 8.172 30.297 -5.035 1 68.19 51 CYS B N 1
ATOM 1679 C CA . CYS B 1 51 ? 9.062 29.562 -4.148 1 68.19 51 CYS B CA 1
ATOM 1680 C C . CYS B 1 51 ? 10.453 30.203 -4.121 1 68.19 51 CYS B C 1
ATOM 1682 O O . CYS B 1 51 ? 10.93 30.688 -5.145 1 68.19 51 CYS B O 1
ATOM 1684 N N . ASN B 1 52 ? 11 30.219 -2.912 1 72 52 ASN B N 1
ATOM 1685 C CA . ASN B 1 52 ? 12.383 30.672 -2.84 1 72 52 ASN B CA 1
ATOM 1686 C C . ASN B 1 52 ? 13.367 29.516 -2.881 1 72 52 ASN B C 1
ATOM 1688 O O . ASN B 1 52 ? 13 28.375 -2.615 1 72 52 ASN B O 1
ATOM 1692 N N . GLU B 1 53 ? 14.508 29.891 -3.297 1 71.62 53 GLU B N 1
ATOM 1693 C CA . GLU B 1 53 ? 15.547 28.875 -3.494 1 71.62 53 GLU B CA 1
ATOM 1694 C C . GLU B 1 53 ? 15.906 28.188 -2.18 1 71.62 53 GLU B C 1
ATOM 1696 O O . GLU B 1 53 ? 16.469 27.094 -2.178 1 71.62 53 GLU B O 1
ATOM 1701 N N . SER B 1 54 ? 15.445 28.594 -1.137 1 79.75 54 SER B N 1
ATOM 1702 C CA . SER B 1 54 ? 15.852 28.031 0.144 1 79.75 54 SER B CA 1
ATOM 1703 C C . SER B 1 54 ? 14.805 27.047 0.676 1 79.75 54 SER B C 1
ATOM 1705 O O . SER B 1 54 ? 15.031 26.391 1.687 1 79.75 54 SER B O 1
ATOM 1707 N N . CYS B 1 55 ? 13.836 26.859 -0.111 1 86.25 55 CYS B N 1
ATOM 1708 C CA . CYS B 1 55 ? 12.734 26.016 0.334 1 86.25 55 CYS B CA 1
ATOM 1709 C C . CYS B 1 55 ? 13.086 24.547 0.178 1 86.25 55 CYS B C 1
ATOM 1711 O O . CYS B 1 55 ? 13.438 24.094 -0.916 1 86.25 55 CYS B O 1
ATOM 1713 N N . ILE B 1 56 ? 13.039 23.75 1.312 1 89.38 56 ILE B N 1
ATOM 1714 C CA . ILE B 1 56 ? 13.414 22.344 1.307 1 89.38 56 ILE B CA 1
ATOM 1715 C C . ILE B 1 56 ? 12.523 21.578 0.33 1 89.38 56 ILE B C 1
ATOM 1717 O O . ILE B 1 56 ? 12.875 20.484 -0.116 1 89.38 56 ILE B O 1
ATOM 1721 N N . LEU B 1 57 ? 11.383 22.188 0.029 1 91.62 57 LEU B N 1
ATOM 1722 C CA . LEU B 1 57 ? 10.422 21.516 -0.844 1 91.62 57 LEU B CA 1
ATOM 1723 C C . LEU B 1 57 ? 10.734 21.812 -2.311 1 91.62 57 LEU B C 1
ATOM 1725 O O . LEU B 1 57 ? 10.305 21.062 -3.193 1 91.62 57 LEU B O 1
ATOM 1729 N N . ALA B 1 58 ? 11.422 22.859 -2.602 1 88.19 58 ALA B N 1
ATOM 1730 C CA . ALA B 1 58 ? 11.602 23.406 -3.943 1 88.19 58 ALA B CA 1
ATOM 1731 C C . ALA B 1 58 ? 12.18 22.359 -4.895 1 88.19 58 ALA B C 1
ATOM 1733 O O . ALA B 1 58 ? 11.695 22.203 -6.02 1 88.19 58 ALA B O 1
ATOM 1734 N N . PRO B 1 59 ? 13.172 21.547 -4.508 1 89.88 59 PRO B N 1
ATOM 1735 C CA . PRO B 1 59 ? 13.773 20.578 -5.43 1 89.88 59 PRO B CA 1
ATOM 1736 C C . PRO B 1 59 ? 12.82 19.453 -5.793 1 89.88 59 PRO B C 1
ATOM 1738 O O . PRO B 1 59 ? 13.008 18.781 -6.816 1 89.88 59 PRO B O 1
ATOM 1741 N N . TYR B 1 60 ? 11.82 19.297 -4.953 1 92.94 60 TYR B N 1
ATOM 1742 C CA . TYR B 1 60 ? 11.023 18.078 -5.098 1 92.94 60 TYR B CA 1
ATOM 1743 C C . TYR B 1 60 ? 9.648 18.406 -5.66 1 92.94 60 TYR B C 1
ATOM 1745 O O . TYR B 1 60 ? 8.938 17.5 -6.129 1 92.94 60 TYR B O 1
ATOM 1753 N N . PHE B 1 61 ? 9.297 19.641 -5.641 1 92.31 61 PHE B N 1
ATOM 1754 C CA . PHE B 1 61 ? 7.992 20.094 -6.113 1 92.31 61 PHE B CA 1
ATOM 1755 C C . PHE B 1 61 ? 8.141 21.266 -7.074 1 92.31 61 PHE B C 1
ATOM 1757 O O . PHE B 1 61 ? 7.863 22.406 -6.711 1 92.31 61 PHE B O 1
ATOM 1764 N N . PRO B 1 62 ? 8.453 20.891 -8.266 1 86.69 62 PRO B N 1
ATOM 1765 C CA . PRO B 1 62 ? 8.648 21.969 -9.234 1 86.69 62 PRO B CA 1
ATOM 1766 C C . PRO B 1 62 ? 7.344 22.656 -9.625 1 86.69 62 PRO B C 1
ATOM 1768 O O . PRO B 1 62 ? 6.289 22.016 -9.648 1 86.69 62 PRO B O 1
ATOM 1771 N N . PRO B 1 63 ? 7.383 23.938 -10.062 1 83.44 63 PRO B N 1
ATOM 1772 C CA . PRO B 1 63 ? 6.18 24.703 -10.383 1 83.44 63 PRO B CA 1
ATOM 1773 C C . PRO B 1 63 ? 5.461 24.188 -11.625 1 83.44 63 PRO B C 1
ATOM 1775 O O . PRO B 1 63 ? 4.262 24.422 -11.797 1 83.44 63 PRO B O 1
ATOM 1778 N N . ASN B 1 64 ? 6.219 23.469 -12.445 1 85.06 64 ASN B N 1
ATOM 1779 C CA . ASN B 1 64 ? 5.602 22.953 -13.664 1 85.06 64 ASN B CA 1
ATOM 1780 C C . ASN B 1 64 ? 4.781 21.703 -13.383 1 85.06 64 ASN B C 1
ATOM 1782 O O . ASN B 1 64 ? 4.07 21.219 -14.266 1 85.06 64 ASN B O 1
ATOM 1786 N N . GLU B 1 65 ? 4.852 21.172 -12.203 1 89 65 GLU B N 1
ATOM 1787 C CA . GLU B 1 65 ? 4.027 20.062 -11.766 1 89 65 GLU B CA 1
ATOM 1788 C C . GLU B 1 65 ? 3.213 20.422 -10.523 1 89 65 GLU B C 1
ATOM 1790 O O . GLU B 1 65 ? 3.383 19.828 -9.461 1 89 65 GLU B O 1
ATOM 1795 N N . PRO B 1 66 ? 2.311 21.312 -10.688 1 88.19 66 PRO B N 1
ATOM 1796 C CA . PRO B 1 66 ? 1.627 21.844 -9.508 1 88.19 66 PRO B CA 1
ATOM 1797 C C . PRO B 1 66 ? 0.792 20.797 -8.773 1 88.19 66 PRO B C 1
ATOM 1799 O O . PRO B 1 66 ? 0.648 20.875 -7.555 1 88.19 66 PRO B O 1
ATOM 1802 N N . LEU B 1 67 ? 0.273 19.766 -9.516 1 92.25 67 LEU B N 1
ATOM 1803 C CA . LEU B 1 67 ? -0.599 18.766 -8.906 1 92.25 67 LEU B CA 1
ATOM 1804 C C . LEU B 1 67 ? 0.176 17.891 -7.922 1 92.25 67 LEU B C 1
ATOM 1806 O O . LEU B 1 67 ? -0.391 17.391 -6.949 1 92.25 67 LEU B O 1
ATOM 1810 N N . LYS B 1 68 ? 1.428 17.812 -8.227 1 94.19 68 LYS B N 1
ATOM 1811 C CA . LYS B 1 68 ? 2.285 17.016 -7.363 1 94.19 68 LYS B CA 1
ATOM 1812 C C . LYS B 1 68 ? 2.273 17.547 -5.93 1 94.19 68 LYS B C 1
ATOM 1814 O O . LYS B 1 68 ? 2.045 16.781 -4.988 1 94.19 68 LYS B O 1
ATOM 1819 N N . PHE B 1 69 ? 2.453 18.781 -5.781 1 92.62 69 PHE B N 1
ATOM 1820 C CA . PHE B 1 69 ? 2.482 19.391 -4.453 1 92.62 69 PHE B CA 1
ATOM 1821 C C . PHE B 1 69 ? 1.072 19.531 -3.893 1 92.62 69 PHE B C 1
ATOM 1823 O O . PHE B 1 69 ? 0.851 19.328 -2.697 1 92.62 69 PHE B O 1
ATOM 1830 N N . ILE B 1 70 ? 0.128 19.859 -4.734 1 94.31 70 ILE B N 1
ATOM 1831 C CA . ILE B 1 70 ? -1.246 20.078 -4.297 1 94.31 70 ILE B CA 1
ATOM 1832 C C . ILE B 1 70 ? -1.787 18.797 -3.645 1 94.31 70 ILE B C 1
ATOM 1834 O O . ILE B 1 70 ? -2.371 18.859 -2.559 1 94.31 70 ILE B O 1
ATOM 1838 N N . ASN B 1 71 ? -1.517 17.734 -4.285 1 96 71 ASN B N 1
ATOM 1839 C CA . ASN B 1 71 ? -2.025 16.453 -3.779 1 96 71 ASN B CA 1
ATOM 1840 C C . ASN B 1 71 ? -1.322 16.047 -2.486 1 96 71 ASN B C 1
ATOM 1842 O O . ASN B 1 71 ? -1.971 15.617 -1.532 1 96 71 ASN B O 1
ATOM 1846 N N . ALA B 1 72 ? -0.024 16.172 -2.502 1 96.88 72 ALA B N 1
ATOM 1847 C CA . ALA B 1 72 ? 0.736 15.828 -1.304 1 96.88 72 ALA B CA 1
ATOM 1848 C C . ALA B 1 72 ? 0.333 16.719 -0.128 1 96.88 72 ALA B C 1
ATOM 1850 O O . ALA B 1 72 ? 0.189 16.234 0.999 1 96.88 72 ALA B O 1
ATOM 1851 N N . HIS B 1 73 ? 0.135 17.953 -0.387 1 95 73 HIS B N 1
ATOM 1852 C CA . HIS B 1 73 ? -0.267 18.922 0.631 1 95 73 HIS B CA 1
ATOM 1853 C C . HIS B 1 73 ? -1.649 18.594 1.185 1 95 73 HIS B C 1
ATOM 1855 O O . HIS B 1 73 ? -1.889 18.734 2.387 1 95 73 HIS B O 1
ATOM 1861 N N . LYS B 1 74 ? -2.543 18.219 0.313 1 95.31 74 LYS B N 1
ATOM 1862 C CA . LYS B 1 74 ? -3.91 17.906 0.718 1 95.31 74 LYS B CA 1
ATOM 1863 C C . LYS B 1 74 ? -3.936 16.75 1.706 1 95.31 74 LYS B C 1
ATOM 1865 O O . LYS B 1 74 ? -4.742 16.734 2.639 1 95.31 74 LYS B O 1
ATOM 1870 N N . VAL B 1 75 ? -3.035 15.844 1.512 1 97.94 75 VAL B N 1
ATOM 1871 C CA . VAL B 1 75 ? -3.098 14.602 2.271 1 97.94 75 VAL B CA 1
ATOM 1872 C C . VAL B 1 75 ? -2.211 14.703 3.51 1 97.94 75 VAL B C 1
ATOM 1874 O O . VAL B 1 75 ? -2.633 14.352 4.613 1 97.94 75 VAL B O 1
ATOM 1877 N N . PHE B 1 76 ? -1.017 15.305 3.346 1 97.38 76 PHE B N 1
ATOM 1878 C CA . PHE B 1 76 ? -0.035 15.234 4.422 1 97.38 76 PHE B CA 1
ATOM 1879 C C . PHE B 1 76 ? 0.138 16.594 5.082 1 97.38 76 PHE B C 1
ATOM 1881 O O . PHE B 1 76 ? 0.539 16.688 6.246 1 97.38 76 PHE B O 1
ATOM 1888 N N . GLY B 1 77 ? -0.119 17.625 4.352 1 94.12 77 GLY B N 1
ATOM 1889 C CA . GLY B 1 77 ? 0.208 18.969 4.828 1 94.12 77 GLY B CA 1
ATOM 1890 C C . GLY B 1 77 ? 1.659 19.344 4.598 1 94.12 77 GLY B C 1
ATOM 1891 O O . GLY B 1 77 ? 2.551 18.5 4.707 1 94.12 77 GLY B O 1
ATOM 1892 N N . ALA B 1 78 ? 1.868 20.562 4.293 1 91.19 78 ALA B N 1
ATOM 1893 C CA . ALA B 1 78 ? 3.209 21.062 3.992 1 91.19 78 ALA B CA 1
ATOM 1894 C C . ALA B 1 78 ? 4.129 20.922 5.199 1 91.19 78 ALA B C 1
ATOM 1896 O O . ALA B 1 78 ? 5.285 20.5 5.062 1 91.19 78 ALA B O 1
ATOM 1897 N N . SER B 1 79 ? 3.627 21.156 6.406 1 90.69 79 SER B N 1
ATOM 1898 C CA . SER B 1 79 ? 4.445 21.109 7.613 1 90.69 79 SER B CA 1
ATOM 1899 C C . SER B 1 79 ? 4.934 19.688 7.891 1 90.69 79 SER B C 1
ATOM 1901 O O . SER B 1 79 ? 6.098 19.5 8.25 1 90.69 79 SER B O 1
ATOM 1903 N N . ASN B 1 80 ? 4.027 18.797 7.754 1 94.56 80 ASN B N 1
ATOM 1904 C CA . ASN B 1 80 ? 4.391 17.422 8.023 1 94.56 80 ASN B CA 1
ATOM 1905 C C . ASN B 1 80 ? 5.383 16.891 6.996 1 94.56 80 ASN B C 1
ATOM 1907 O O . ASN B 1 80 ? 6.273 16.094 7.332 1 94.56 80 ASN B O 1
ATOM 1911 N N . ILE B 1 81 ? 5.23 17.312 5.742 1 96.06 81 ILE B N 1
ATOM 1912 C CA . ILE B 1 81 ? 6.176 16.906 4.707 1 96.06 81 ILE B CA 1
ATOM 1913 C C . ILE B 1 81 ? 7.562 17.453 5.023 1 96.06 81 ILE B C 1
ATOM 1915 O O . ILE B 1 81 ? 8.562 16.734 4.953 1 96.06 81 ILE B O 1
ATOM 1919 N N . VAL B 1 82 ? 7.605 18.688 5.379 1 94.12 82 VAL B N 1
ATOM 1920 C CA . VAL B 1 82 ? 8.875 19.344 5.703 1 94.12 82 VAL B CA 1
ATOM 1921 C C . VAL B 1 82 ? 9.539 18.625 6.875 1 94.12 82 VAL B C 1
ATOM 1923 O O . VAL B 1 82 ? 10.734 18.328 6.828 1 94.12 82 VAL B O 1
ATOM 1926 N N . LYS B 1 83 ? 8.766 18.391 7.879 1 94.94 83 LYS B N 1
ATOM 1927 C CA . LYS B 1 83 ? 9.289 17.688 9.047 1 94.94 83 LYS B CA 1
ATOM 1928 C C . LYS B 1 83 ? 9.836 16.312 8.656 1 94.94 83 LYS B C 1
ATOM 1930 O O . LYS B 1 83 ? 10.914 15.914 9.109 1 94.94 83 LYS B O 1
ATOM 1935 N N . ALA B 1 84 ? 9.094 15.586 7.82 1 96.81 84 ALA B N 1
ATOM 1936 C CA . ALA B 1 84 ? 9.516 14.258 7.379 1 96.81 84 ALA B CA 1
ATOM 1937 C C . ALA B 1 84 ? 10.836 14.328 6.621 1 96.81 84 ALA B C 1
ATOM 1939 O O . ALA B 1 84 ? 11.719 13.484 6.816 1 96.81 84 ALA B O 1
ATOM 1940 N N . LEU B 1 85 ? 10.938 15.328 5.777 1 96.56 85 LEU B N 1
ATOM 1941 C CA . LEU B 1 85 ? 12.133 15.461 4.953 1 96.56 85 LEU B CA 1
ATOM 1942 C C . LEU B 1 85 ? 13.336 15.867 5.797 1 96.56 85 LEU B C 1
ATOM 1944 O O . LEU B 1 85 ? 14.461 15.438 5.535 1 96.56 85 LEU B O 1
ATOM 1948 N N . GLN B 1 86 ? 13.062 16.641 6.797 1 95.56 86 GLN B N 1
ATOM 1949 C CA . GLN B 1 86 ? 14.141 17.125 7.656 1 95.56 86 GLN B CA 1
ATOM 1950 C C . GLN B 1 86 ? 14.742 15.984 8.469 1 95.56 86 GLN B C 1
ATOM 1952 O O . GLN B 1 86 ? 15.906 16.047 8.867 1 95.56 86 GLN B O 1
ATOM 1957 N N . GLU B 1 87 ? 13.93 15 8.664 1 96.38 87 GLU B N 1
ATOM 1958 C CA . GLU B 1 87 ? 14.375 13.867 9.477 1 96.38 87 GLU B CA 1
ATOM 1959 C C . GLU B 1 87 ? 15.133 12.852 8.633 1 96.38 87 GLU B C 1
ATOM 1961 O O . GLU B 1 87 ? 15.742 11.93 9.164 1 96.38 87 GLU B O 1
ATOM 1966 N N . LEU B 1 88 ? 15.211 13.086 7.352 1 97.38 88 LEU B N 1
ATOM 1967 C CA . LEU B 1 88 ? 15.812 12.109 6.445 1 97.38 88 LEU B CA 1
ATOM 1968 C C . LEU B 1 88 ? 17.125 12.641 5.867 1 97.38 88 LEU B C 1
ATOM 1970 O O . LEU B 1 88 ? 17.25 13.844 5.637 1 97.38 88 LEU B O 1
ATOM 1974 N N . PRO B 1 89 ? 18.094 11.633 5.586 1 96.88 89 PRO B N 1
ATOM 1975 C CA . PRO B 1 89 ? 19.266 12.055 4.801 1 96.88 89 PRO B CA 1
ATOM 1976 C C . PRO B 1 89 ? 18.891 12.539 3.402 1 96.88 89 PRO B C 1
ATOM 1978 O O . PRO B 1 89 ? 17.953 12.023 2.795 1 96.88 89 PRO B O 1
ATOM 1981 N N . GLN B 1 90 ? 19.641 13.57 2.885 1 95.12 90 GLN B N 1
ATOM 1982 C CA . GLN B 1 90 ? 19.328 14.273 1.645 1 95.12 90 GLN B CA 1
ATOM 1983 C C . GLN B 1 90 ? 19.156 13.297 0.489 1 95.12 90 GLN B C 1
ATOM 1985 O O . GLN B 1 90 ? 18.219 13.43 -0.306 1 95.12 90 GLN B O 1
ATOM 1990 N N . PRO B 1 91 ? 19.906 12.234 0.335 1 97.06 91 PRO B N 1
ATOM 1991 C CA . PRO B 1 91 ? 19.766 11.344 -0.822 1 97.06 91 PRO B CA 1
ATOM 1992 C C . PRO B 1 91 ? 18.469 10.531 -0.792 1 97.06 91 PRO B C 1
ATOM 1994 O O . PRO B 1 91 ? 18.047 10.016 -1.824 1 97.06 91 PRO B O 1
ATOM 1997 N N . LYS B 1 92 ? 17.891 10.453 0.43 1 98.19 92 LYS B N 1
ATOM 1998 C CA . LYS B 1 92 ? 16.688 9.625 0.562 1 98.19 92 LYS B CA 1
ATOM 1999 C C . LYS B 1 92 ? 15.43 10.461 0.389 1 98.19 92 LYS B C 1
ATOM 2001 O O . LYS B 1 92 ? 14.336 9.906 0.24 1 98.19 92 LYS B O 1
ATOM 2006 N N . ARG B 1 93 ? 15.609 11.742 0.352 1 98 93 ARG B N 1
ATOM 2007 C CA . ARG B 1 93 ? 14.453 12.633 0.345 1 98 93 ARG B CA 1
ATOM 2008 C C . ARG B 1 93 ? 13.68 12.516 -0.963 1 98 93 ARG B C 1
ATOM 2010 O O . ARG B 1 93 ? 12.453 12.617 -0.973 1 98 93 ARG B O 1
ATOM 2017 N N . VAL B 1 94 ? 14.422 12.273 -2.047 1 97.38 94 VAL B N 1
ATOM 2018 C CA . VAL B 1 94 ? 13.758 12.172 -3.34 1 97.38 94 VAL B CA 1
ATOM 2019 C C . VAL B 1 94 ? 12.82 10.969 -3.348 1 97.38 94 VAL B C 1
ATOM 2021 O O . VAL B 1 94 ? 11.688 11.055 -3.836 1 97.38 94 VAL B O 1
ATOM 2024 N N . ASP B 1 95 ? 13.266 9.875 -2.785 1 98.25 95 ASP B N 1
ATOM 2025 C CA . ASP B 1 95 ? 12.438 8.672 -2.705 1 98.25 95 ASP B CA 1
ATOM 2026 C C . ASP B 1 95 ? 11.25 8.891 -1.771 1 98.25 95 ASP B C 1
ATOM 2028 O O . ASP B 1 95 ? 10.141 8.422 -2.053 1 98.25 95 ASP B O 1
ATOM 2032 N N . ALA B 1 96 ? 11.477 9.492 -0.728 1 98.69 96 ALA B N 1
ATOM 2033 C CA . ALA B 1 96 ? 10.414 9.758 0.239 1 98.69 96 ALA B CA 1
ATOM 2034 C C . ALA B 1 96 ? 9.32 10.625 -0.374 1 98.69 96 ALA B C 1
ATOM 2036 O O . ALA B 1 96 ? 8.125 10.352 -0.197 1 98.69 96 ALA B O 1
ATOM 2037 N N . VAL B 1 97 ? 9.742 11.625 -1.107 1 98.25 97 VAL B N 1
ATOM 2038 C CA . VAL B 1 97 ? 8.773 12.508 -1.75 1 98.25 97 VAL B CA 1
ATOM 2039 C C . VAL B 1 97 ? 7.969 11.719 -2.787 1 98.25 97 VAL B C 1
ATOM 2041 O O . VAL B 1 97 ? 6.746 11.852 -2.863 1 98.25 97 VAL B O 1
ATOM 2044 N N . SER B 1 98 ? 8.648 10.898 -3.547 1 98.31 98 SER B N 1
ATOM 2045 C CA . SER B 1 98 ? 7.973 10.102 -4.562 1 98.31 98 SER B CA 1
ATOM 2046 C C . SER B 1 98 ? 6.953 9.156 -3.938 1 98.31 98 SER B C 1
ATOM 2048 O O . SER B 1 98 ? 5.848 8.984 -4.461 1 98.31 98 SER B O 1
ATOM 2050 N N . SER B 1 99 ? 7.352 8.562 -2.865 1 98.81 99 SER B N 1
ATOM 2051 C CA . SER B 1 99 ? 6.441 7.645 -2.186 1 98.81 99 SER B CA 1
ATOM 2052 C C . SER B 1 99 ? 5.258 8.391 -1.578 1 98.81 99 SER B C 1
ATOM 2054 O O . SER B 1 99 ? 4.121 7.922 -1.65 1 98.81 99 SER B O 1
ATOM 2056 N N . MET B 1 100 ? 5.531 9.547 -1.006 1 98.62 100 MET B N 1
ATOM 2057 C CA . MET B 1 100 ? 4.461 10.344 -0.419 1 98.62 100 MET B CA 1
ATOM 2058 C C . MET B 1 100 ? 3.467 10.789 -1.486 1 98.62 100 MET B C 1
ATOM 2060 O O . MET B 1 100 ? 2.254 10.766 -1.263 1 98.62 100 MET B O 1
ATOM 2064 N N . VAL B 1 101 ? 4.016 11.18 -2.605 1 98.62 101 VAL B N 1
ATOM 2065 C CA . VAL B 1 101 ? 3.164 11.617 -3.705 1 98.62 101 VAL B CA 1
ATOM 2066 C C . VAL B 1 101 ? 2.318 10.453 -4.207 1 98.62 101 VAL B C 1
ATOM 2068 O O . VAL B 1 101 ? 1.125 10.609 -4.477 1 98.62 101 VAL B O 1
ATOM 2071 N N . TYR B 1 102 ? 2.92 9.281 -4.328 1 98.88 102 TYR B N 1
ATOM 2072 C CA . TYR B 1 102 ? 2.195 8.078 -4.723 1 98.88 102 TYR B CA 1
ATOM 2073 C C . TYR B 1 102 ? 1.045 7.797 -3.762 1 98.88 102 TYR B C 1
ATOM 2075 O O . TYR B 1 102 ? -0.08 7.531 -4.191 1 98.88 102 TYR B O 1
ATOM 2083 N N . GLU B 1 103 ? 1.318 7.863 -2.521 1 98.88 103 GLU B N 1
ATOM 2084 C CA . GLU B 1 103 ? 0.333 7.59 -1.48 1 98.88 103 GLU B CA 1
ATOM 2085 C C . GLU B 1 103 ? -0.756 8.656 -1.454 1 98.88 103 GLU B C 1
ATOM 2087 O O . GLU B 1 103 ? -1.934 8.344 -1.266 1 98.88 103 GLU B O 1
ATOM 2092 N N . ALA B 1 104 ? -0.305 9.844 -1.627 1 98.75 104 ALA B N 1
ATOM 2093 C CA . ALA B 1 104 ? -1.284 10.93 -1.673 1 98.75 104 ALA B CA 1
ATOM 2094 C C . ALA B 1 104 ? -2.264 10.734 -2.826 1 98.75 104 ALA B C 1
ATOM 2096 O O . ALA B 1 104 ? -3.475 10.883 -2.652 1 98.75 104 ALA B O 1
ATOM 2097 N N . ASN B 1 105 ? -1.717 10.398 -3.943 1 98.62 105 ASN B N 1
ATOM 2098 C CA . ASN B 1 105 ? -2.559 10.172 -5.113 1 98.62 105 ASN B CA 1
ATOM 2099 C C . ASN B 1 105 ? -3.539 9.031 -4.887 1 98.62 105 ASN B C 1
ATOM 2101 O O . ASN B 1 105 ? -4.688 9.094 -5.332 1 98.62 105 ASN B O 1
ATOM 2105 N N . ALA B 1 106 ? -3.111 8.016 -4.238 1 98.69 106 ALA B N 1
ATOM 2106 C CA . ALA B 1 106 ? -3.984 6.891 -3.934 1 98.69 106 ALA B CA 1
ATOM 2107 C C . ALA B 1 106 ? -5.145 7.32 -3.041 1 98.69 106 ALA B C 1
ATOM 2109 O O . ALA B 1 106 ? -6.285 6.887 -3.238 1 98.69 106 ALA B O 1
ATOM 2110 N N . ARG B 1 107 ? -4.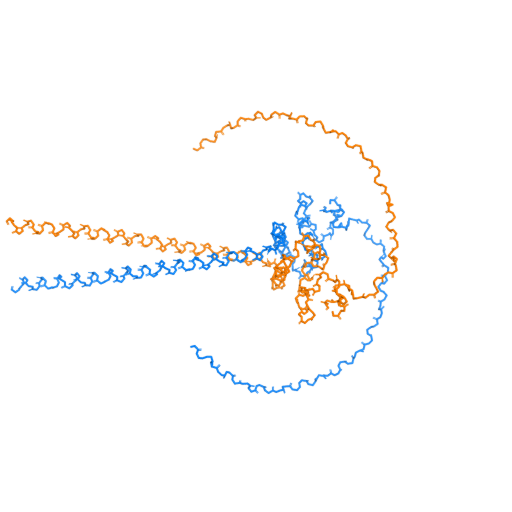852 8.141 -2.08 1 98.38 107 ARG B N 1
ATOM 2111 C CA . ARG B 1 107 ? -5.883 8.578 -1.145 1 98.38 107 ARG B CA 1
ATOM 2112 C C . ARG B 1 107 ? -6.859 9.539 -1.818 1 98.38 107 ARG B C 1
ATOM 2114 O O . ARG B 1 107 ? -8.047 9.547 -1.498 1 98.38 107 ARG B O 1
ATOM 2121 N N . ILE B 1 108 ? -6.312 10.297 -2.73 1 98.12 108 ILE B N 1
ATOM 2122 C CA . ILE B 1 108 ? -7.184 11.195 -3.477 1 98.12 108 ILE B CA 1
ATOM 2123 C C . ILE B 1 108 ? -8.141 10.391 -4.352 1 98.12 108 ILE B C 1
ATOM 2125 O O . ILE B 1 108 ? -9.32 10.727 -4.465 1 98.12 108 ILE B O 1
ATOM 2129 N N . ARG B 1 109 ? -7.695 9.344 -4.949 1 98 109 ARG B N 1
ATOM 2130 C CA . ARG B 1 109 ? -8.508 8.484 -5.809 1 98 109 ARG B CA 1
ATOM 2131 C C . ARG B 1 109 ? -9.516 7.684 -4.984 1 98 109 ARG B C 1
ATOM 2133 O O . ARG B 1 109 ? -10.656 7.492 -5.41 1 98 109 ARG B O 1
ATOM 2140 N N . ASP B 1 110 ? -9.094 7.258 -3.846 1 98.56 110 ASP B N 1
ATOM 2141 C CA . ASP B 1 110 ? -9.922 6.492 -2.916 1 98.56 110 ASP B CA 1
ATOM 2142 C C . ASP B 1 110 ? -9.836 7.066 -1.504 1 98.56 110 ASP B C 1
ATOM 2144 O O . ASP B 1 110 ? -9.031 6.602 -0.689 1 98.56 110 ASP B O 1
ATOM 2148 N N . PRO B 1 111 ? -10.68 7.906 -1.165 1 98.38 111 PRO B N 1
ATOM 2149 C CA . PRO B 1 111 ? -10.586 8.633 0.104 1 98.38 111 PRO B CA 1
ATOM 2150 C C . PRO B 1 111 ? -10.82 7.734 1.316 1 98.38 111 PRO B C 1
ATOM 2152 O O . PRO B 1 111 ? -10.453 8.094 2.438 1 98.38 111 PRO B O 1
ATOM 2155 N N . VAL B 1 112 ? -11.422 6.621 1.102 1 98.81 112 VAL B N 1
ATOM 2156 C CA . VAL B 1 112 ? -11.766 5.75 2.221 1 98.81 112 VAL B CA 1
ATOM 2157 C C . VAL B 1 112 ? -10.602 4.805 2.514 1 98.81 112 VAL B C 1
ATOM 2159 O O . VAL B 1 112 ? -10.156 4.695 3.656 1 98.81 112 VAL B O 1
ATOM 2162 N N . TYR B 1 113 ? -10.016 4.16 1.521 1 98.69 113 TYR B N 1
ATOM 2163 C CA . TYR B 1 113 ? -9.102 3.061 1.803 1 98.69 113 TYR B CA 1
ATOM 2164 C C . TYR B 1 113 ? -7.676 3.422 1.402 1 98.69 113 TYR B C 1
ATOM 2166 O O . TYR B 1 113 ? -6.715 2.865 1.937 1 98.69 113 TYR B O 1
ATOM 2174 N N . GLY B 1 114 ? -7.484 4.324 0.457 1 98.62 114 GLY B N 1
ATOM 2175 C CA . GLY B 1 114 ? -6.148 4.723 0.044 1 98.62 114 GLY B CA 1
ATOM 2176 C C . GLY B 1 114 ? -5.266 3.545 -0.332 1 98.62 114 GLY B C 1
ATOM 2177 O O . GLY B 1 114 ? -5.711 2.627 -1.024 1 98.62 114 GLY B O 1
ATOM 2178 N N . CYS B 1 115 ? -4.027 3.59 0.056 1 98.88 115 CYS B N 1
ATOM 2179 C CA . CYS B 1 115 ? -3.062 2.533 -0.237 1 98.88 115 CYS B CA 1
ATOM 2180 C C . CYS B 1 115 ? -3.406 1.258 0.522 1 98.88 115 CYS B C 1
ATOM 2182 O O . CYS B 1 115 ? -3.039 0.161 0.097 1 98.88 115 CYS B O 1
ATOM 2184 N N . ALA B 1 116 ? -4.078 1.441 1.646 1 98.81 116 ALA B N 1
ATOM 2185 C CA . ALA B 1 116 ? -4.488 0.26 2.402 1 98.81 116 ALA B CA 1
ATOM 2186 C C . ALA B 1 116 ? -5.379 -0.648 1.559 1 98.81 116 ALA B C 1
ATOM 2188 O O . ALA B 1 116 ? -5.277 -1.875 1.64 1 98.81 116 ALA B O 1
ATOM 2189 N N . GLY B 1 117 ? -6.25 0.002 0.82 1 98.75 117 GLY B N 1
ATOM 2190 C CA . GLY B 1 117 ? -7.074 -0.773 -0.092 1 98.75 117 GLY B CA 1
ATOM 2191 C C . GLY B 1 117 ? -6.27 -1.527 -1.132 1 98.75 117 GLY B C 1
ATOM 2192 O O . GLY B 1 117 ? -6.531 -2.703 -1.397 1 98.75 117 GLY B O 1
ATOM 2193 N N . THR B 1 118 ? -5.301 -0.894 -1.709 1 98.81 118 THR B N 1
ATOM 2194 C CA . THR B 1 118 ? -4.426 -1.513 -2.699 1 98.81 118 THR B CA 1
ATOM 2195 C C . THR B 1 118 ? -3.654 -2.678 -2.088 1 98.81 118 THR B C 1
ATOM 2197 O O . THR B 1 118 ? -3.535 -3.74 -2.699 1 98.81 118 THR B O 1
ATOM 2200 N N . ILE B 1 119 ? -3.152 -2.445 -0.98 1 98.94 119 ILE B N 1
ATOM 2201 C CA . ILE B 1 119 ? -2.381 -3.471 -0.287 1 98.94 119 ILE B CA 1
ATOM 2202 C C . ILE B 1 119 ? -3.27 -4.68 0.004 1 98.94 119 ILE B C 1
ATOM 2204 O O . ILE B 1 119 ? -2.863 -5.82 -0.215 1 98.94 119 ILE B O 1
ATOM 2208 N N . SER B 1 120 ? -4.441 -4.438 0.512 1 98.88 120 SER B N 1
ATOM 2209 C CA . SER B 1 120 ? -5.383 -5.523 0.769 1 98.88 120 SER B CA 1
ATOM 2210 C C . SER B 1 120 ? -5.668 -6.32 -0.5 1 98.88 120 SER B C 1
ATOM 2212 O O . SER B 1 120 ? -5.699 -7.551 -0.472 1 98.88 120 SER B O 1
ATOM 2214 N N . GLN B 1 121 ? -5.902 -5.625 -1.561 1 98.81 121 GLN B N 1
ATOM 2215 C CA . GLN B 1 121 ? -6.184 -6.281 -2.834 1 98.81 121 GLN B CA 1
ATOM 2216 C C . GLN B 1 121 ? -4.992 -7.105 -3.305 1 98.81 121 GLN B C 1
ATOM 2218 O O . GLN B 1 121 ? -5.16 -8.227 -3.801 1 98.81 121 GLN B O 1
ATOM 2223 N N . LEU B 1 122 ? -3.857 -6.566 -3.174 1 98.88 122 LEU B N 1
ATOM 2224 C CA . LEU B 1 122 ? -2.654 -7.281 -3.586 1 98.88 122 LEU B CA 1
ATOM 2225 C C . LEU B 1 122 ? -2.432 -8.516 -2.721 1 98.88 122 LEU B C 1
ATOM 2227 O O . LEU B 1 122 ? -2.021 -9.562 -3.223 1 98.88 122 LEU B O 1
ATOM 2231 N N . HIS B 1 123 ? -2.68 -8.383 -1.481 1 98.88 123 HIS B N 1
ATOM 2232 C CA . HIS B 1 123 ? -2.582 -9.547 -0.604 1 98.88 123 HIS B CA 1
ATOM 2233 C C . HIS B 1 123 ? -3.549 -10.648 -1.035 1 98.88 123 HIS B C 1
ATOM 2235 O O . HIS B 1 123 ? -3.203 -11.828 -1.007 1 98.88 123 HIS B O 1
ATOM 2241 N N . LYS B 1 124 ? -4.719 -10.273 -1.348 1 98.88 124 LYS B N 1
ATOM 2242 C CA . LYS B 1 124 ? -5.676 -11.25 -1.854 1 98.88 124 LYS B CA 1
ATOM 2243 C C . LYS B 1 124 ? -5.148 -11.938 -3.113 1 98.88 124 LYS B C 1
ATOM 2245 O O . LYS B 1 124 ? -5.246 -13.156 -3.25 1 98.88 124 LYS B O 1
ATOM 2250 N N . GLN B 1 125 ? -4.617 -11.164 -3.979 1 98.88 125 GLN B N 1
ATOM 2251 C CA . GLN B 1 125 ? -4.07 -11.703 -5.219 1 98.88 125 GLN B CA 1
ATOM 2252 C C . GLN B 1 125 ? -2.93 -12.68 -4.934 1 98.88 125 GLN B C 1
ATOM 2254 O O . GLN B 1 125 ? -2.844 -13.742 -5.559 1 98.88 125 GLN B O 1
ATOM 2259 N N . VAL B 1 126 ? -2.105 -12.32 -4.094 1 98.94 126 VAL B N 1
ATOM 2260 C CA . VAL B 1 126 ? -0.993 -13.188 -3.721 1 98.94 126 VAL B CA 1
ATOM 2261 C C . VAL B 1 126 ? -1.527 -14.516 -3.189 1 98.94 126 VAL B C 1
ATOM 2263 O O . VAL B 1 126 ? -1.049 -15.586 -3.576 1 98.94 126 VAL B O 1
ATOM 2266 N N . ASN B 1 127 ? -2.496 -14.383 -2.361 1 98.94 127 ASN B N 1
ATOM 2267 C CA . ASN B 1 127 ? -3.061 -15.594 -1.776 1 98.94 127 ASN B CA 1
ATOM 2268 C C . ASN B 1 127 ? -3.725 -16.469 -2.834 1 98.94 127 ASN B C 1
ATOM 2270 O O . ASN B 1 127 ? -3.596 -17.688 -2.801 1 98.94 127 ASN B O 1
ATOM 2274 N N . ASP B 1 128 ? -4.453 -15.875 -3.697 1 98.88 128 ASP B N 1
ATOM 2275 C CA . ASP B 1 128 ? -5.082 -16.609 -4.785 1 98.88 128 ASP B CA 1
ATOM 2276 C C . ASP B 1 128 ? -4.039 -17.312 -5.652 1 98.88 128 ASP B C 1
ATOM 2278 O O . ASP B 1 128 ? -4.199 -18.484 -6.012 1 98.88 128 ASP B O 1
ATOM 2282 N N . LEU B 1 129 ? -2.973 -16.609 -5.973 1 98.88 129 LEU B N 1
ATOM 2283 C CA . LEU B 1 129 ? -1.918 -17.156 -6.816 1 98.88 129 LEU B CA 1
ATOM 2284 C C . LEU B 1 129 ? -1.185 -18.281 -6.109 1 98.88 129 LEU B C 1
ATOM 2286 O O . LEU B 1 129 ? -0.833 -19.281 -6.734 1 98.88 129 LEU B O 1
ATOM 2290 N N . LYS B 1 130 ? -0.97 -18.094 -4.875 1 98.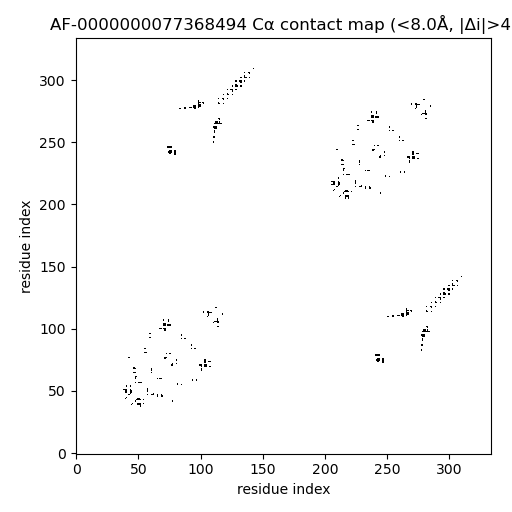88 130 LYS B N 1
ATOM 2291 C CA . LYS B 1 130 ? -0.347 -19.172 -4.102 1 98.88 130 LYS B CA 1
ATOM 2292 C C . LYS B 1 130 ? -1.205 -20.422 -4.121 1 98.88 130 LYS B C 1
ATOM 2294 O O . LYS B 1 130 ? -0.683 -21.531 -4.242 1 98.88 130 LYS B O 1
ATOM 2299 N N . ALA B 1 131 ? -2.465 -20.328 -3.975 1 98.88 131 ALA B N 1
ATOM 2300 C CA . ALA B 1 131 ? -3.379 -21.469 -4 1 98.88 131 ALA B CA 1
ATOM 2301 C C . ALA B 1 131 ? -3.363 -22.156 -5.363 1 98.88 131 ALA B C 1
ATOM 2303 O O . ALA B 1 131 ? -3.332 -23.391 -5.445 1 98.88 131 ALA B O 1
ATOM 2304 N N . GLU B 1 132 ? -3.42 -21.312 -6.352 1 98.69 132 GLU B N 1
ATOM 2305 C CA . GLU B 1 132 ? -3.389 -21.859 -7.707 1 98.69 132 GLU B CA 1
ATOM 2306 C C . GLU B 1 132 ? -2.08 -22.594 -7.977 1 98.69 132 GLU B C 1
ATOM 2308 O O . GLU B 1 132 ? -2.08 -23.656 -8.609 1 98.69 132 GLU B O 1
ATOM 2313 N N . LEU B 1 133 ? -1.017 -22.031 -7.566 1 98.81 133 LEU B N 1
ATOM 2314 C CA . LEU B 1 133 ? 0.283 -22.672 -7.742 1 98.81 133 LEU B CA 1
ATOM 2315 C C . LEU B 1 133 ? 0.342 -24 -6.992 1 98.81 133 LEU B C 1
ATOM 2317 O O . LEU B 1 133 ? 0.867 -24.984 -7.508 1 98.81 133 LEU B O 1
ATOM 2321 N N . ALA B 1 134 ? -0.136 -23.969 -5.824 1 98.75 134 ALA B N 1
ATOM 2322 C CA . ALA B 1 134 ? -0.165 -25.203 -5.039 1 98.75 134 ALA B CA 1
ATOM 2323 C C . ALA B 1 134 ? -0.959 -26.297 -5.75 1 98.75 134 ALA B C 1
ATOM 2325 O O . ALA B 1 134 ? -0.558 -27.453 -5.754 1 98.75 134 ALA B O 1
ATOM 2326 N N . MET B 1 135 ? -2.053 -25.953 -6.324 1 98.56 135 MET B N 1
ATOM 2327 C CA . MET B 1 135 ? -2.877 -26.891 -7.07 1 98.56 135 MET B CA 1
ATOM 2328 C C . MET B 1 135 ? -2.133 -27.422 -8.289 1 98.56 135 MET B C 1
ATOM 2330 O O . MET B 1 135 ? -2.182 -28.625 -8.586 1 98.56 135 MET B O 1
ATOM 2334 N N . ALA B 1 136 ? -1.482 -26.516 -8.953 1 98.38 136 ALA B N 1
ATOM 2335 C CA . ALA B 1 136 ? -0.716 -26.922 -10.125 1 98.38 136 ALA B CA 1
ATOM 2336 C C . ALA B 1 136 ? 0.423 -27.859 -9.734 1 98.38 136 ALA B C 1
ATOM 2338 O O . ALA B 1 136 ? 0.691 -28.844 -10.43 1 98.38 136 ALA B O 1
ATOM 2339 N N . GLN B 1 137 ? 1.046 -27.547 -8.664 1 97.94 137 GLN B N 1
ATOM 2340 C CA . GLN B 1 137 ? 2.143 -28.391 -8.172 1 97.94 137 GLN B CA 1
ATOM 2341 C C . GLN B 1 137 ? 1.643 -29.766 -7.742 1 97.94 137 GLN B C 1
ATOM 2343 O O . GLN B 1 137 ? 2.314 -30.766 -7.961 1 97.94 137 GLN B O 1
ATOM 2348 N N . ALA B 1 138 ? 0.509 -29.766 -7.098 1 98.25 138 ALA B N 1
ATOM 2349 C CA . ALA B 1 138 ? -0.094 -31.031 -6.711 1 98.25 138 ALA B CA 1
ATOM 2350 C C . ALA B 1 138 ? -0.425 -31.875 -7.934 1 98.25 138 ALA B C 1
ATOM 2352 O O . ALA B 1 138 ? -0.183 -33.094 -7.945 1 98.25 138 ALA B O 1
ATOM 2353 N N . GLU B 1 139 ? -0.986 -31.266 -8.898 1 97.5 139 GLU B N 1
ATOM 2354 C CA . GLU B 1 139 ? -1.312 -31.969 -10.141 1 97.5 139 GLU B CA 1
ATOM 2355 C C . GLU B 1 139 ? -0.057 -32.531 -10.805 1 97.5 139 GLU B C 1
ATOM 2357 O O . GLU B 1 139 ? -0.065 -33.625 -11.32 1 97.5 139 GLU B O 1
ATOM 2362 N N . LEU B 1 140 ? 0.977 -31.75 -10.883 1 96.56 140 LEU B N 1
ATOM 2363 C CA . LEU B 1 140 ? 2.248 -32.188 -11.445 1 96.56 140 LEU B CA 1
ATOM 2364 C C . LEU B 1 140 ? 2.781 -33.406 -10.695 1 96.56 140 LEU B C 1
ATOM 2366 O O . LEU B 1 140 ? 3.295 -34.344 -11.312 1 96.56 140 LEU B O 1
ATOM 2370 N N . PHE B 1 141 ? 2.693 -33.375 -9.43 1 96.31 141 PHE B N 1
ATOM 2371 C CA . PHE B 1 141 ? 3.137 -34.5 -8.602 1 96.31 141 PHE B CA 1
ATOM 2372 C C . PHE B 1 141 ? 2.352 -35.75 -8.922 1 96.31 141 PHE B C 1
ATOM 2374 O O . PHE B 1 141 ? 2.932 -36.844 -9.047 1 96.31 141 PHE B O 1
ATOM 2381 N N . ILE B 1 142 ? 1.088 -35.594 -9.008 1 95.75 142 ILE B N 1
ATOM 2382 C CA . ILE B 1 142 ? 0.224 -36.719 -9.312 1 95.75 142 ILE B CA 1
ATOM 2383 C C . ILE B 1 142 ? 0.605 -37.312 -10.672 1 95.75 142 ILE B C 1
ATOM 2385 O O . ILE B 1 142 ? 0.737 -38.531 -10.82 1 95.75 142 ILE B O 1
ATOM 2389 N N . MET B 1 143 ? 0.851 -36.531 -11.688 1 93.25 143 MET B N 1
ATOM 2390 C CA . MET B 1 143 ? 1.209 -37 -13.031 1 93.25 143 MET B CA 1
ATOM 2391 C C . MET B 1 143 ? 2.561 -37.688 -13.023 1 93.25 143 MET B C 1
ATOM 2393 O O . MET B 1 143 ? 2.74 -38.688 -13.711 1 93.25 143 MET B O 1
ATOM 2397 N N . GLN B 1 144 ? 3.459 -37.125 -12.281 1 91.75 144 GLN B N 1
ATOM 2398 C CA . GLN B 1 144 ? 4.785 -37.719 -12.164 1 91.75 144 GLN B CA 1
ATOM 2399 C C . GLN B 1 144 ? 4.711 -39.094 -11.508 1 91.75 144 GLN B C 1
ATOM 2401 O O . GLN B 1 144 ? 5.398 -40.031 -11.93 1 91.75 144 GLN B O 1
ATOM 2406 N N . CYS B 1 145 ? 3.834 -39.25 -10.508 1 93 145 CYS B N 1
ATOM 2407 C CA . CYS B 1 145 ? 3.66 -40.531 -9.82 1 93 145 CYS B CA 1
ATOM 2408 C C . CYS B 1 145 ? 3.029 -41.562 -10.742 1 93 145 CYS B C 1
ATOM 2410 O O . CYS B 1 145 ? 3.422 -42.719 -10.734 1 93 145 CYS B O 1
ATOM 2412 N N . GLN B 1 146 ? 2.145 -41.125 -11.516 1 88.12 146 GLN B N 1
ATOM 2413 C CA . GLN B 1 146 ? 1.484 -42 -12.477 1 88.12 146 GLN B CA 1
ATOM 2414 C C . GLN B 1 146 ? 2.461 -42.469 -13.547 1 88.12 146 GLN B C 1
ATOM 2416 O O . GLN B 1 146 ? 2.445 -43.625 -13.93 1 88.12 146 GLN B O 1
ATOM 2421 N N . GLN B 1 147 ? 3.305 -41.594 -13.992 1 85.44 147 GLN B N 1
ATOM 2422 C CA . GLN B 1 147 ? 4.289 -41.938 -15.016 1 85.44 147 GLN B CA 1
ATOM 2423 C C . GLN B 1 147 ? 5.324 -42.906 -14.477 1 85.44 147 GLN B C 1
ATOM 2425 O O . GLN B 1 147 ? 5.785 -43.781 -15.203 1 85.44 147 GLN B O 1
ATOM 2430 N N . GLN B 1 148 ? 5.727 -42.75 -13.289 1 88.56 148 GLN B N 1
ATOM 2431 C CA . GLN B 1 148 ? 6.695 -43.625 -12.672 1 88.56 148 GLN B CA 1
ATOM 2432 C C . GLN B 1 148 ? 6.109 -45.031 -12.5 1 88.56 148 GLN B C 1
ATOM 2434 O O . GLN B 1 148 ? 6.797 -46.031 -12.719 1 88.56 148 GLN B O 1
ATOM 2439 N N . GLN B 1 149 ? 4.848 -45.125 -12.156 1 86.5 149 GLN B N 1
ATOM 2440 C CA . GLN B 1 149 ? 4.168 -46.406 -11.992 1 86.5 149 GLN B CA 1
ATOM 2441 C C . GLN B 1 149 ? 4.012 -47.125 -13.328 1 86.5 149 GLN B C 1
ATOM 2443 O O . GLN B 1 149 ? 4.184 -48.344 -13.414 1 86.5 149 GLN B O 1
ATOM 2448 N N . GLN B 1 150 ? 3.766 -46.375 -14.406 1 81.81 150 GLN B N 1
ATOM 2449 C CA . GLN B 1 150 ? 3.617 -46.969 -15.742 1 81.81 150 GLN B CA 1
ATOM 2450 C C . GLN B 1 150 ? 4.949 -47.5 -16.266 1 81.81 150 GLN B C 1
ATOM 2452 O O . GLN B 1 150 ? 4.996 -48.562 -16.875 1 81.81 150 GLN B O 1
ATOM 2457 N N . ASN B 1 151 ? 5.984 -46.75 -15.945 1 82.81 151 ASN B N 1
ATOM 2458 C CA . ASN B 1 151 ? 7.309 -47.188 -16.359 1 82.81 151 ASN B CA 1
ATOM 2459 C C . ASN B 1 151 ? 7.75 -48.438 -15.594 1 82.81 151 ASN B C 1
ATOM 2461 O O . ASN B 1 151 ? 8.383 -49.312 -16.172 1 82.81 151 ASN B O 1
ATOM 2465 N N . ALA B 1 152 ? 7.32 -48.5 -14.328 1 85.75 152 ALA B N 1
ATOM 2466 C CA . ALA B 1 152 ? 7.664 -49.656 -13.508 1 85.75 152 ALA B CA 1
ATOM 2467 C C . ALA B 1 152 ? 6.902 -50.906 -13.969 1 85.75 152 ALA B C 1
ATOM 2469 O O . ALA B 1 152 ? 7.461 -52 -14.008 1 85.75 152 ALA B O 1
ATOM 2470 N N . ASN B 1 153 ? 5.73 -50.75 -14.414 1 82.56 153 ASN B N 1
ATOM 2471 C CA . ASN B 1 153 ? 4.926 -51.844 -14.922 1 82.56 153 ASN B CA 1
ATOM 2472 C C . ASN B 1 153 ? 5.422 -52.344 -16.281 1 82.56 153 ASN B C 1
ATOM 2474 O O . ASN B 1 153 ? 5.426 -53.531 -16.562 1 82.56 153 ASN B O 1
ATOM 2478 N N . ALA B 1 154 ? 5.906 -51.469 -17.078 1 78.25 154 ALA B N 1
ATOM 2479 C CA . ALA B 1 154 ? 6.41 -51.812 -18.406 1 78.25 154 ALA B CA 1
ATOM 2480 C C . ALA B 1 154 ? 7.723 -52.562 -18.312 1 78.25 154 ALA B C 1
ATOM 2482 O O . ALA B 1 154 ? 7.949 -53.531 -19.062 1 78.25 154 ALA B O 1
ATOM 2483 N N . SER B 1 155 ? 8.508 -52.219 -17.391 1 81.44 155 SER B N 1
ATOM 2484 C CA . SER B 1 155 ? 9.773 -52.906 -17.156 1 81.44 155 SER B CA 1
ATOM 2485 C C . SER B 1 155 ? 9.555 -54.312 -16.625 1 81.44 155 SER B C 1
ATOM 2487 O O . SER B 1 155 ? 10.242 -55.25 -17.031 1 81.44 155 SER B O 1
ATOM 2489 N N . PHE B 1 156 ? 8.414 -54.469 -15.867 1 82.06 156 PHE B N 1
ATOM 2490 C CA . PHE B 1 156 ? 8.078 -55.75 -15.297 1 82.06 156 PHE B CA 1
ATOM 2491 C C . PHE B 1 156 ? 7.566 -56.688 -16.375 1 82.06 156 PHE B C 1
ATOM 2493 O O . PHE B 1 156 ? 7.945 -57.875 -16.422 1 82.06 156 PHE B O 1
ATOM 2500 N N . PHE B 1 157 ? 6.824 -56.25 -17.391 1 76.81 157 PHE B N 1
ATOM 2501 C CA . PHE B 1 157 ? 6.258 -57.062 -18.453 1 76.81 157 PHE B CA 1
ATOM 2502 C C . PHE B 1 157 ? 7.332 -57.438 -19.469 1 76.81 157 PHE B C 1
ATOM 2504 O O . PHE B 1 157 ? 7.344 -58.562 -19.953 1 76.81 157 PHE B O 1
ATOM 2511 N N . LEU B 1 158 ? 8.289 -56.562 -19.688 1 73.44 158 LEU B N 1
ATOM 2512 C CA . LEU B 1 158 ? 9.383 -56.844 -20.609 1 73.44 158 LEU B CA 1
ATOM 2513 C C . LEU B 1 158 ? 10.297 -57.938 -20.047 1 73.44 158 LEU B C 1
ATOM 2515 O O . LEU B 1 158 ? 10.758 -58.812 -20.781 1 73.44 158 LEU B O 1
ATOM 2519 N N . ASP B 1 159 ? 10.453 -57.969 -18.766 1 76.94 159 ASP B N 1
ATOM 2520 C CA . ASP B 1 159 ? 11.312 -58.969 -18.109 1 76.94 159 ASP B CA 1
ATOM 2521 C C . ASP B 1 159 ? 10.648 -60.344 -18.109 1 76.94 159 ASP B C 1
ATOM 2523 O O . ASP B 1 159 ? 11.32 -61.344 -18.281 1 76.94 159 ASP B O 1
ATOM 2527 N N . ARG B 1 160 ? 9.336 -60.469 -18.016 1 74.12 160 ARG B N 1
ATOM 2528 C CA . ARG B 1 160 ? 8.609 -61.719 -17.969 1 74.12 160 ARG B CA 1
ATOM 2529 C C . ARG B 1 160 ? 8.5 -62.312 -19.375 1 74.12 160 ARG B C 1
ATOM 2531 O O . ARG B 1 160 ? 8.562 -63.562 -19.531 1 74.12 160 ARG B O 1
ATOM 2538 N N . TYR B 1 161 ? 8.461 -61.469 -20.391 1 65.81 161 TYR B N 1
ATOM 2539 C CA . TYR B 1 161 ? 8.391 -61.938 -21.766 1 65.81 161 TYR B CA 1
ATOM 2540 C C . TYR B 1 161 ? 9.734 -62.469 -22.234 1 65.81 161 TYR B C 1
ATOM 2542 O O . TYR B 1 161 ? 9.797 -63.469 -22.969 1 65.81 161 TYR B O 1
ATOM 2550 N N . LEU B 1 162 ? 10.711 -61.906 -21.844 1 66.06 162 LEU B N 1
ATOM 2551 C CA . LEU B 1 162 ? 12.039 -62.375 -22.219 1 66.06 162 LEU B CA 1
ATOM 2552 C C . LEU B 1 162 ? 12.375 -63.688 -21.516 1 66.06 162 LEU B C 1
ATOM 2554 O O . LEU B 1 162 ? 13.062 -64.562 -22.078 1 66.06 162 LEU B O 1
ATOM 2558 N N . VAL B 1 163 ? 11.75 -63.875 -20.453 1 70.25 163 VAL B N 1
ATOM 2559 C CA . VAL B 1 163 ? 12.016 -65.125 -19.75 1 70.25 163 VAL B CA 1
ATOM 2560 C C . VAL B 1 163 ? 11.117 -66.25 -20.328 1 70.25 163 VAL B C 1
ATOM 2562 O O . VAL B 1 163 ? 11.539 -67.375 -20.438 1 70.25 163 VAL B O 1
ATOM 2565 N N . SER B 1 164 ? 9.992 -65.938 -20.734 1 61.31 164 SER B N 1
ATOM 2566 C CA . SER B 1 164 ? 9.125 -66.938 -21.281 1 61.31 164 SER B CA 1
ATOM 2567 C C . SER B 1 164 ? 9.602 -67.438 -22.656 1 61.31 164 SER B C 1
ATOM 2569 O O . SER B 1 164 ? 9.344 -68.562 -23.062 1 61.31 164 SER B O 1
ATOM 2571 N N . ASP B 1 165 ? 10.148 -66.562 -23.391 1 56.41 165 ASP B N 1
ATOM 2572 C CA . ASP B 1 165 ? 10.641 -67 -24.688 1 56.41 165 ASP B CA 1
ATOM 2573 C C . ASP B 1 165 ? 11.867 -67.875 -24.516 1 56.41 165 ASP B C 1
ATOM 2575 O O . ASP B 1 165 ? 12.289 -68.562 -25.469 1 56.41 165 ASP B O 1
ATOM 2579 N N . TYR B 1 166 ? 12.484 -67.812 -23.5 1 56.41 166 TYR B N 1
ATOM 2580 C CA . TYR B 1 166 ? 13.617 -68.688 -23.328 1 56.41 166 TYR B CA 1
ATOM 2581 C C . TYR B 1 166 ? 13.203 -70 -22.594 1 56.41 166 TYR B C 1
ATOM 2583 O O . TYR B 1 166 ? 14.016 -70.875 -22.375 1 56.41 166 TYR B O 1
ATOM 2591 N N . CYS B 1 167 ? 12.016 -70.062 -22.047 1 45.59 167 CYS B N 1
ATOM 2592 C CA . CYS B 1 167 ? 11.727 -71.438 -21.656 1 45.59 167 CYS B CA 1
ATOM 2593 C C . CYS B 1 167 ? 10.914 -72.188 -22.734 1 45.59 167 CYS B C 1
ATOM 2595 O O . CYS B 1 167 ? 10.039 -71.562 -23.359 1 45.59 167 CYS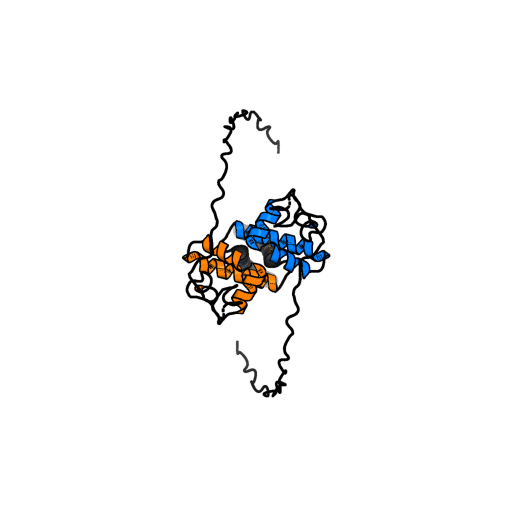 B O 1
#

Foldseek 3Di:
DPPDDPDDPPDDPPPVPPPPDPDDPDDPPPDDPDDDDPFADPCRVPQLVGHDPVDPCPVQQPPVRSVQRVLLCVVQNPVRLVVVLVVDDPVCNNVVSVVSSQQSVQCVVPVPQGVVVVVVVVVVVVVVVVVVVVVVVVVVVVVVVVVVVVVVVVVVVVVVVVVVVVD/DPPDDPDDPPDPPPPPPPPPDPPDPDDPDPDDPDDDDPFADPPRVPQQVGHDPVDPCNVQQHPVRSVQRVLLCVVQNPVRLVVVLVVDDPVCNNVVSVVSSQQSVQCVVPVPQGVVVVVVVVVVVVVVVVVVVVVVVVVVVVVVVVVVVVVVVVVVVVVVVVVVVVD

pLDDT: mean 74.4, std 28.38, range [22.09, 98.94]

Solvent-accessible surface area (backbone atoms only — not comparable to full-atom values): 19549 Å² total; per-residue (Å²): 136,85,79,76,80,80,78,74,75,76,74,81,77,77,71,77,75,71,79,75,78,79,73,78,81,78,76,79,75,82,69,75,87,72,88,74,94,88,78,30,64,64,69,18,45,73,55,32,81,44,57,44,94,80,41,90,56,47,88,78,36,47,59,90,43,40,64,57,41,48,39,29,34,62,47,27,31,64,67,37,49,51,54,55,44,70,74,40,61,76,88,48,37,64,52,22,51,53,24,45,37,54,45,22,50,34,27,70,77,32,72,44,36,27,55,51,45,52,43,52,52,47,51,51,50,41,51,51,47,51,52,51,36,51,52,45,52,50,51,45,51,52,52,51,52,53,51,53,51,52,52,54,52,52,55,53,53,54,54,53,51,59,50,51,73,70,98,138,82,80,77,82,80,79,74,84,71,77,81,78,75,71,76,74,71,80,75,78,78,76,78,82,77,79,78,75,80,70,75,88,70,94,72,94,88,84,32,44,88,65,19,38,73,51,33,86,39,58,46,93,80,40,89,56,46,88,79,35,47,59,90,43,43,64,56,40,46,41,28,34,61,47,27,30,59,67,39,49,50,53,54,46,71,74,41,60,76,87,47,37,63,52,21,51,52,24,45,37,52,45,22,51,34,27,69,77,32,73,46,36,26,54,49,46,53,43,52,52,47,50,49,48,43,54,53,48,50,52,52,34,51,51,43,51,51,51,45,49,53,52,52,53,52,51,52,52,51,53,53,51,50,55,53,53,55,54,54,52,59,50,51,72,71,100

Organism: Vitis vinifera (NCBI:txid29760)

Radius of gyration: 34.96 Å; Cα contacts (8 Å, |Δi|>4): 247; chains: 2; bounding box: 40×114×83 Å